Protein AF-Z9JUD3-F1 (afdb_monomer)

Foldseek 3Di:
DFLLPDDLVLVCVQANDVQLVLLVVCLVVVQWAWPDDAGFKTWTFGPDPATWIKIWGQDPPRHIDIAIPDPVCLLVGCGSPNSNRSVNNNVCVVVVVHDYHDDDDDPPDPPVVVVVVVLVPDDPVVVVVVLVVVCVRPLLSVLVVLLVVADDQPDDDPCVSLLVQLLVLLDDPAAAEQVCLVVSLVSNVSSLVSLLSCLVSLNLVSSLVSLLVNLVSLLVRVVRYPCPVCSSVVSLVSSLVSNLSSCVSNLPALLVVLVVLLVSQQPRPVRHCLLVLPSCCVSNPPPSLVSNLVVLVVVLVVLVVDPDDDPSSVVSSVSSNVNSVVVVVVVPDDPDDDDDD

InterPro domains:
  IPR007527 Zinc finger, SWIM-type [PS50966] (52-90)

Sequence (341 aa):
MTWAGITDADLRAVSGDLVLHRGRELAADGAMRVEHLDGCSARAVAAGAGLIEVELEIGEHGMLLGDCTCPPAQDGSFCAHLVATAITCRDRAHRGDLPAARIDGAPPAPDTAQLRRFLRRQDPDWLVDQLLLAGERDPQLRARLQLAAGGRPGCDLDTAPLHAHLQHAFFIADFVPHREAGDHFARIDEALDLVEALIEEGHGDAAARLAREGLRLLEESSAAVEDPDGGTVRTLRRLEDIHLRACRAARPDPRELAATLLDTALRCGLGPFRDAPARYAEVLGAEGLARLDELVRQRLAQLSAQEEGTREERSVLEAFARDLEHGAASDAAPSGPRPPG

Solvent-accessible surface area (backbone atoms only — not comparable to full-atom values): 18870 Å² total; per-residue (Å²): 100,43,46,67,69,68,48,74,66,58,49,31,73,64,35,35,70,71,32,42,52,52,4,50,52,38,36,74,71,58,31,54,47,71,79,43,62,51,54,40,40,36,32,31,35,43,72,62,102,54,90,33,44,36,41,37,36,44,43,83,96,51,42,82,46,70,52,42,73,43,77,69,25,74,78,76,40,53,32,33,66,57,45,13,43,52,52,49,47,21,54,36,40,72,71,63,72,56,55,80,61,81,78,86,71,77,77,70,70,78,54,60,66,59,50,52,57,50,59,73,69,51,56,69,68,60,53,50,52,52,51,52,59,47,21,75,77,32,58,66,56,31,42,52,51,54,58,73,66,51,65,59,79,88,53,89,71,82,52,64,53,53,50,54,46,44,54,56,40,50,58,70,95,74,70,38,54,56,92,48,36,62,60,49,50,51,45,35,50,60,48,47,53,56,44,51,48,31,39,83,67,57,37,7,64,60,21,27,52,51,26,53,49,48,52,55,43,47,55,71,36,49,85,39,44,43,56,92,85,41,54,68,59,51,51,52,53,48,33,54,49,49,25,53,54,10,40,62,69,48,60,60,61,26,54,60,49,28,53,51,50,53,52,49,33,63,70,39,92,82,47,53,64,66,59,36,62,66,78,40,36,82,66,27,37,73,65,7,49,51,45,34,52,51,51,43,53,52,51,54,54,50,42,73,73,40,97,80,55,55,75,65,51,53,53,50,44,54,43,40,53,50,42,47,53,52,51,55,55,60,74,66,56,77,88,68,83,81,79,90,127

Nearest PDB structures (foldseek):
  5j1h-assembly1_A  TM=2.321E-01  e=4.278E+00  Homo sapiens
  2q5d-assembly1_A  TM=3.133E-01  e=7.494E+00  Homo sapiens
  2xwu-assembly1_B  TM=2.267E-01  e=4.697E+00  Homo sapiens
  5j1f-assembly2_B  TM=2.265E-01  e=6.217E+00  Homo sapiens

Structure (mmCIF, N/CA/C/O backbone):
data_AF-Z9JUD3-F1
#
_entry.id   AF-Z9JUD3-F1
#
loop_
_atom_site.group_PDB
_atom_site.id
_atom_site.type_symbol
_atom_site.label_atom_id
_atom_site.label_alt_id
_atom_site.label_comp_id
_atom_site.label_asym_id
_atom_site.label_entity_id
_atom_site.label_seq_id
_atom_site.pdbx_PDB_ins_code
_atom_site.Cartn_x
_atom_site.Cartn_y
_atom_site.Cartn_z
_atom_site.occupancy
_atom_site.B_iso_or_equiv
_atom_site.auth_seq_id
_atom_site.auth_comp_id
_atom_site.auth_asym_id
_atom_site.auth_atom_id
_atom_site.pdbx_PDB_model_num
ATOM 1 N N . MET A 1 1 ? 32.784 10.837 -28.045 1.00 61.28 1 MET A N 1
ATOM 2 C CA . MET A 1 1 ? 33.561 9.581 -27.914 1.00 61.28 1 MET A CA 1
ATOM 3 C C . MET A 1 1 ? 32.737 8.484 -28.594 1.00 61.28 1 MET A C 1
ATOM 5 O O . MET A 1 1 ? 31.528 8.648 -28.637 1.00 61.28 1 MET A O 1
ATOM 9 N N . THR A 1 2 ? 33.331 7.461 -29.213 1.00 77.56 2 THR A N 1
ATOM 10 C CA . THR A 1 2 ? 32.585 6.385 -29.914 1.00 77.56 2 THR A CA 1
ATOM 11 C C . THR A 1 2 ? 32.735 5.061 -29.169 1.00 77.56 2 THR A C 1
ATOM 13 O O . THR A 1 2 ? 33.646 4.928 -28.353 1.00 77.56 2 THR A O 1
ATOM 16 N N . TRP A 1 3 ? 31.904 4.061 -29.475 1.00 80.88 3 TRP A N 1
ATOM 17 C CA . TRP A 1 3 ? 31.975 2.727 -28.853 1.00 80.88 3 TRP A CA 1
ATOM 18 C C . TRP A 1 3 ? 33.373 2.090 -28.883 1.00 80.88 3 TRP A C 1
ATOM 20 O O . TRP A 1 3 ? 33.786 1.463 -27.913 1.00 80.88 3 TRP A O 1
ATOM 30 N N . ALA A 1 4 ? 34.139 2.301 -29.959 1.00 82.69 4 ALA A N 1
ATOM 31 C CA . ALA A 1 4 ? 35.513 1.800 -30.094 1.00 82.69 4 ALA A CA 1
ATOM 32 C C . ALA A 1 4 ? 36.529 2.492 -29.161 1.00 82.69 4 ALA A C 1
ATOM 34 O O . ALA A 1 4 ? 37.650 2.013 -29.010 1.00 82.69 4 ALA A O 1
ATOM 35 N N . GLY A 1 5 ? 36.168 3.639 -28.580 1.00 81.94 5 GLY A N 1
ATOM 36 C CA . GLY A 1 5 ? 37.001 4.403 -27.652 1.00 81.94 5 GLY A CA 1
ATOM 37 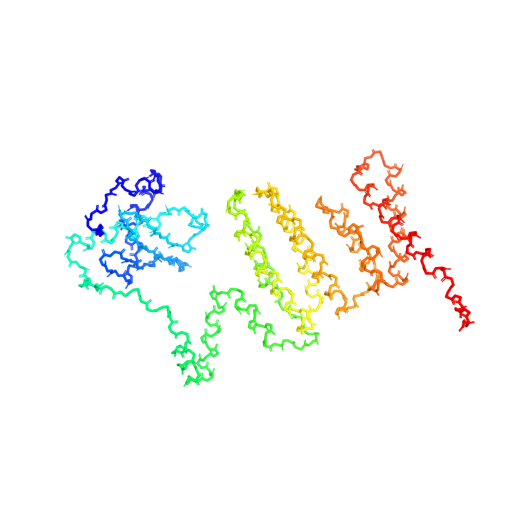C C . GLY A 1 5 ? 36.779 4.064 -26.178 1.00 81.94 5 GLY A C 1
ATOM 38 O O . GLY A 1 5 ? 37.533 4.565 -25.352 1.00 81.94 5 GLY A O 1
ATOM 39 N N . ILE A 1 6 ? 35.780 3.237 -25.844 1.00 87.62 6 ILE A N 1
ATOM 40 C CA . ILE A 1 6 ? 35.483 2.851 -24.458 1.00 87.62 6 ILE A CA 1
ATOM 41 C C . ILE A 1 6 ? 36.548 1.881 -23.948 1.00 87.62 6 ILE A C 1
ATOM 43 O O . ILE A 1 6 ? 36.753 0.796 -24.501 1.00 87.62 6 ILE A O 1
ATOM 47 N N . THR A 1 7 ? 37.190 2.230 -22.841 1.00 88.38 7 THR A N 1
ATOM 48 C CA . THR A 1 7 ? 38.209 1.396 -22.205 1.00 88.38 7 THR A CA 1
ATOM 49 C C . THR A 1 7 ? 37.661 0.657 -20.986 1.00 88.38 7 THR A C 1
ATOM 51 O O . THR A 1 7 ? 36.652 1.021 -20.385 1.00 88.38 7 THR A O 1
ATOM 54 N N . ASP A 1 8 ? 38.372 -0.386 -20.561 1.00 88.50 8 ASP A N 1
ATOM 55 C CA . ASP A 1 8 ? 38.064 -1.072 -19.301 1.00 88.50 8 ASP A CA 1
ATOM 56 C C . ASP A 1 8 ? 38.309 -0.184 -18.070 1.00 88.50 8 ASP A C 1
ATOM 58 O O . ASP A 1 8 ? 37.810 -0.487 -16.987 1.00 88.50 8 ASP A O 1
ATOM 62 N N . ALA A 1 9 ? 39.090 0.893 -18.206 1.00 86.50 9 ALA A N 1
ATOM 63 C CA . ALA A 1 9 ? 39.250 1.883 -17.148 1.00 86.50 9 ALA A CA 1
ATOM 64 C C . ALA A 1 9 ? 37.974 2.724 -16.989 1.00 86.50 9 ALA A C 1
ATOM 66 O O . ALA A 1 9 ? 37.546 2.939 -15.858 1.00 86.50 9 ALA A O 1
ATOM 67 N N . ASP A 1 10 ? 37.328 3.097 -18.097 1.00 85.75 10 ASP A N 1
ATOM 68 C CA . ASP A 1 10 ? 36.068 3.853 -18.088 1.00 85.75 10 ASP A CA 1
ATOM 69 C C . ASP A 1 10 ? 34.940 3.024 -17.465 1.00 85.75 10 ASP A C 1
ATOM 71 O O . ASP A 1 10 ? 34.249 3.483 -16.559 1.00 85.75 10 ASP A O 1
ATOM 75 N N . LEU A 1 11 ? 34.822 1.753 -17.867 1.00 90.31 11 LEU A N 1
ATOM 76 C CA . LEU A 1 11 ? 33.833 0.830 -17.299 1.00 90.31 11 LEU A CA 1
ATOM 77 C C . LEU A 1 11 ? 34.085 0.563 -15.812 1.00 90.31 11 LEU A C 1
ATOM 79 O O . LEU A 1 11 ? 33.143 0.521 -15.023 1.00 90.31 11 LEU A O 1
ATOM 83 N N . ARG A 1 12 ? 35.351 0.424 -15.402 1.00 87.00 12 ARG A N 1
ATOM 84 C CA . ARG A 1 12 ? 35.713 0.282 -13.985 1.00 87.00 12 ARG A CA 1
ATOM 85 C C . ARG A 1 12 ? 35.342 1.525 -13.180 1.00 87.00 12 ARG A C 1
ATOM 87 O O . ARG A 1 12 ? 34.887 1.376 -12.052 1.00 87.00 12 ARG A O 1
ATOM 94 N N . ALA A 1 13 ? 35.536 2.719 -13.735 1.00 82.81 13 ALA A N 1
ATOM 95 C CA . ALA A 1 13 ? 35.252 3.971 -13.042 1.00 82.81 13 ALA A CA 1
ATOM 96 C C . ALA A 1 13 ? 33.759 4.137 -12.717 1.00 82.81 13 ALA A C 1
ATOM 98 O O . ALA A 1 13 ? 33.437 4.659 -11.655 1.00 82.81 13 ALA A O 1
ATOM 99 N N . VAL A 1 14 ? 32.866 3.662 -13.594 1.00 81.31 14 VAL A N 1
ATOM 100 C CA . VAL A 1 14 ? 31.408 3.778 -13.400 1.00 81.31 14 VAL A CA 1
ATOM 101 C C . VAL A 1 14 ? 30.771 2.592 -12.666 1.00 81.31 14 VAL A C 1
ATOM 103 O O . VAL A 1 14 ? 29.719 2.762 -12.062 1.00 81.31 14 VAL A O 1
ATOM 106 N N . SER A 1 15 ? 31.385 1.401 -12.696 1.00 82.56 15 SER A N 1
ATOM 107 C CA . SER A 1 15 ? 30.775 0.165 -12.159 1.00 82.56 15 SER A CA 1
ATOM 108 C C . SER A 1 15 ? 31.539 -0.500 -11.005 1.00 82.56 15 SER A C 1
ATOM 110 O O . SER A 1 15 ? 30.970 -1.289 -10.253 1.00 82.56 15 SER A O 1
ATOM 112 N N . GLY A 1 16 ? 32.829 -0.199 -10.834 1.00 84.44 16 GLY A N 1
ATOM 113 C CA . GLY A 1 16 ? 33.705 -0.894 -9.889 1.00 84.44 16 GLY A CA 1
ATOM 114 C C . GLY A 1 16 ? 34.175 -2.278 -10.367 1.00 84.44 16 GLY A C 1
ATOM 115 O O . GLY A 1 16 ? 33.713 -2.832 -11.365 1.00 84.44 16 GLY A O 1
ATOM 116 N N . ASP A 1 17 ? 35.141 -2.860 -9.649 1.00 86.19 17 ASP A N 1
ATOM 117 C CA . ASP A 1 17 ? 35.855 -4.073 -10.087 1.00 86.19 17 ASP A CA 1
ATOM 118 C C . ASP A 1 17 ? 34.976 -5.328 -10.179 1.00 86.19 17 ASP A C 1
ATOM 120 O O . ASP A 1 17 ? 35.075 -6.093 -11.141 1.00 86.19 17 ASP A O 1
ATOM 124 N N . LEU A 1 18 ? 34.113 -5.549 -9.184 1.00 76.12 18 LEU A N 1
ATOM 125 C CA . LEU A 1 18 ? 33.274 -6.747 -9.111 1.00 76.12 18 LEU A CA 1
ATOM 126 C C . LEU A 1 18 ? 32.218 -6.770 -10.224 1.00 76.12 18 LEU A C 1
ATOM 128 O O . LEU A 1 18 ? 31.960 -7.815 -10.825 1.00 76.12 18 LEU A O 1
ATOM 132 N N . VAL A 1 19 ? 31.619 -5.615 -10.514 1.00 84.44 19 VAL A N 1
ATOM 133 C CA . VAL A 1 19 ? 30.602 -5.479 -11.560 1.00 84.44 19 VAL A CA 1
ATOM 134 C C . VAL A 1 19 ? 31.243 -5.567 -12.941 1.00 84.44 19 VAL A C 1
ATOM 136 O O . VAL A 1 19 ? 30.714 -6.265 -13.806 1.00 84.44 19 VAL A O 1
ATOM 139 N N . LEU A 1 20 ? 32.430 -4.972 -13.122 1.00 90.56 20 LEU A N 1
ATOM 140 C CA . LEU A 1 20 ? 33.212 -5.132 -14.345 1.00 90.56 20 LEU A CA 1
ATOM 141 C C . LEU A 1 20 ? 33.550 -6.604 -14.627 1.00 90.56 20 LEU A C 1
ATOM 143 O O . LEU A 1 20 ? 33.443 -7.051 -15.770 1.00 90.56 20 LEU A O 1
ATOM 147 N N . HIS A 1 21 ? 33.937 -7.370 -13.602 1.00 85.12 21 HIS A N 1
ATOM 148 C CA . HIS A 1 21 ? 34.206 -8.803 -13.747 1.00 85.12 21 HIS A CA 1
ATOM 149 C C . HIS A 1 21 ? 32.974 -9.561 -14.252 1.00 85.12 21 HIS A C 1
ATOM 151 O O . HIS A 1 21 ? 33.049 -10.236 -15.276 1.00 85.12 21 HIS A O 1
ATOM 157 N N . ARG A 1 22 ? 31.825 -9.391 -13.587 1.00 83.44 22 ARG A N 1
ATOM 158 C CA . ARG A 1 22 ? 30.568 -10.047 -13.983 1.00 83.44 22 ARG A CA 1
ATOM 159 C C . ARG A 1 22 ? 30.093 -9.626 -15.373 1.00 83.44 22 ARG A C 1
ATOM 161 O O . ARG A 1 22 ? 29.626 -10.457 -16.143 1.00 83.44 22 ARG A O 1
ATOM 168 N N . GLY A 1 23 ? 30.231 -8.347 -15.721 1.00 89.00 23 GLY A N 1
ATOM 169 C CA . GLY A 1 23 ? 29.869 -7.850 -17.048 1.00 89.00 23 GLY A CA 1
ATOM 170 C C . GLY A 1 23 ? 30.710 -8.470 -18.167 1.00 89.00 23 GLY A C 1
ATOM 171 O O . GLY A 1 23 ? 30.192 -8.743 -19.247 1.00 89.00 23 GLY A O 1
ATOM 172 N N . ARG A 1 24 ? 31.992 -8.761 -17.910 1.00 91.12 24 ARG A N 1
ATOM 173 C CA . ARG A 1 24 ? 32.850 -9.485 -18.864 1.00 91.12 24 ARG A CA 1
ATOM 174 C C . ARG A 1 24 ? 32.410 -10.930 -19.062 1.00 91.12 24 ARG A C 1
ATOM 176 O O . ARG A 1 24 ? 32.425 -11.389 -20.197 1.00 91.12 24 ARG A O 1
ATOM 183 N N . GLU A 1 25 ? 32.026 -11.621 -17.991 1.00 86.56 25 GLU A N 1
ATOM 184 C CA . GLU A 1 25 ? 31.503 -12.992 -18.074 1.00 86.56 25 GLU A CA 1
ATOM 185 C C . GLU A 1 25 ? 30.234 -13.024 -18.938 1.00 86.56 25 GLU A C 1
ATOM 187 O O . GLU A 1 25 ? 30.184 -13.747 -19.928 1.00 86.56 25 GLU A O 1
ATOM 192 N N . LEU A 1 26 ? 29.278 -12.127 -18.672 1.00 83.81 26 LEU A N 1
ATOM 193 C CA . LEU A 1 26 ? 28.052 -11.996 -19.471 1.00 83.81 26 LEU A CA 1
ATOM 194 C C . LEU A 1 26 ? 28.323 -11.666 -20.950 1.00 83.81 26 LEU A C 1
ATOM 196 O O . LEU A 1 26 ? 27.653 -12.198 -21.837 1.00 83.81 26 LEU A O 1
ATOM 200 N N . ALA A 1 27 ? 29.292 -10.792 -21.236 1.00 87.44 27 ALA A N 1
ATOM 201 C CA . ALA A 1 27 ? 29.674 -10.465 -22.609 1.00 87.44 27 ALA A CA 1
ATOM 202 C C . ALA A 1 27 ? 30.334 -11.656 -23.326 1.00 87.44 27 ALA A C 1
ATOM 204 O O . ALA A 1 27 ? 30.021 -11.920 -24.487 1.00 87.44 27 ALA A O 1
ATOM 205 N N . ALA A 1 28 ? 31.216 -12.389 -2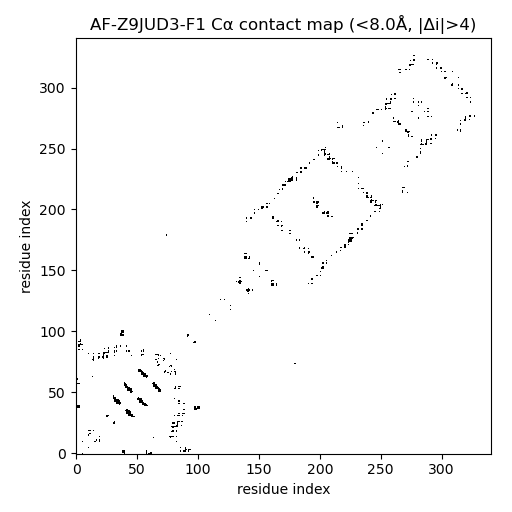2.638 1.00 85.25 28 ALA A N 1
ATOM 206 C CA . ALA A 1 28 ? 31.886 -13.572 -23.176 1.00 85.25 28 ALA A CA 1
ATOM 207 C C . ALA A 1 28 ? 30.899 -14.712 -23.471 1.00 85.25 28 ALA A C 1
ATOM 209 O O . ALA A 1 28 ? 31.022 -15.378 -24.500 1.00 85.25 28 ALA A O 1
ATOM 210 N N . ASP A 1 29 ? 29.884 -14.868 -22.620 1.00 81.94 29 ASP A N 1
ATOM 211 C CA . ASP A 1 29 ? 28.812 -15.853 -22.781 1.00 81.94 29 ASP A CA 1
ATOM 212 C C . ASP A 1 29 ? 27.794 -15.463 -23.868 1.00 81.94 29 ASP A C 1
ATOM 214 O O . ASP A 1 29 ? 26.885 -16.232 -24.186 1.00 81.94 29 ASP A O 1
ATOM 218 N N . GLY A 1 30 ? 27.922 -14.270 -24.462 1.00 81.50 30 GLY A N 1
ATOM 219 C CA . GLY A 1 30 ? 26.983 -13.771 -25.466 1.00 81.50 30 GLY A CA 1
ATOM 220 C C . GLY A 1 30 ? 25.589 -13.509 -24.895 1.00 81.50 30 GLY A C 1
ATOM 221 O O . GLY A 1 30 ? 24.603 -13.558 -25.632 1.00 81.50 30 GLY A O 1
ATOM 222 N N . ALA A 1 31 ? 25.498 -13.228 -23.592 1.00 82.88 31 ALA A N 1
ATOM 223 C CA . ALA A 1 31 ? 24.234 -13.048 -22.893 1.00 82.88 31 ALA A CA 1
ATOM 224 C C . ALA A 1 31 ? 23.477 -11.792 -23.346 1.00 82.88 31 ALA A C 1
ATOM 226 O O . ALA A 1 31 ? 22.278 -11.712 -23.126 1.00 82.88 31 ALA A O 1
ATOM 227 N N . MET A 1 32 ? 24.128 -10.820 -23.996 1.00 84.88 32 MET A N 1
ATOM 228 C CA . MET A 1 32 ? 23.477 -9.593 -24.467 1.00 84.88 32 MET A CA 1
ATOM 229 C C . MET A 1 32 ? 23.202 -9.637 -25.972 1.00 84.88 32 MET A C 1
ATOM 231 O O . MET A 1 32 ? 24.116 -9.615 -26.802 1.00 84.88 32 MET A O 1
ATOM 235 N N . ARG A 1 33 ? 21.922 -9.615 -26.349 1.00 83.38 33 ARG A N 1
ATOM 236 C CA . ARG A 1 33 ? 21.485 -9.445 -27.736 1.00 83.38 33 ARG A CA 1
ATOM 237 C C . ARG A 1 33 ? 21.246 -7.965 -28.016 1.00 83.38 33 ARG A C 1
ATOM 239 O O . ARG A 1 33 ? 20.208 -7.420 -27.664 1.00 83.38 33 ARG A O 1
ATOM 246 N N . VAL A 1 34 ? 22.208 -7.324 -28.676 1.00 82.19 34 VAL A N 1
ATOM 247 C CA . VAL A 1 34 ? 22.092 -5.923 -29.115 1.00 82.19 34 VAL A CA 1
ATOM 248 C C . VAL A 1 34 ? 21.104 -5.826 -30.280 1.00 82.19 34 VAL A C 1
ATOM 250 O O . VAL A 1 34 ? 21.342 -6.410 -31.343 1.00 82.19 34 VAL A O 1
ATOM 253 N N . GLU A 1 35 ? 20.009 -5.101 -30.060 1.00 79.44 35 GLU A N 1
ATOM 254 C CA . GLU A 1 35 ? 18.921 -4.872 -31.020 1.00 79.44 35 GLU A CA 1
ATOM 255 C C . GLU A 1 35 ? 19.096 -3.562 -31.789 1.00 79.44 35 GLU A C 1
ATOM 257 O O . GLU A 1 35 ? 18.749 -3.482 -32.967 1.00 79.44 35 GLU A O 1
ATOM 262 N N . HIS A 1 36 ? 19.669 -2.551 -31.133 1.00 78.12 36 HIS A N 1
ATOM 263 C CA . HIS A 1 36 ? 19.989 -1.263 -31.730 1.00 78.12 36 HIS A CA 1
ATOM 264 C C . HIS A 1 36 ? 21.407 -0.847 -31.355 1.00 78.12 36 HIS A C 1
ATOM 266 O O . HIS A 1 36 ? 21.822 -1.023 -30.213 1.00 78.12 36 HIS A O 1
ATOM 272 N N . LEU A 1 37 ? 22.144 -0.308 -32.319 1.00 80.94 37 LEU A N 1
ATOM 273 C CA . LEU A 1 37 ? 23.486 0.217 -32.120 1.00 80.94 37 LEU A CA 1
ATOM 274 C C . LEU A 1 37 ? 23.741 1.299 -33.165 1.00 80.94 37 LEU A C 1
ATOM 276 O O . LEU A 1 37 ? 23.644 1.026 -34.363 1.00 80.94 37 LEU A O 1
ATOM 280 N N . ASP A 1 38 ? 24.082 2.497 -32.714 1.00 77.88 38 ASP A N 1
ATOM 281 C CA . ASP A 1 38 ? 24.577 3.582 -33.557 1.00 77.88 38 ASP A CA 1
ATOM 282 C C . ASP A 1 38 ? 25.960 4.064 -33.064 1.00 77.88 38 ASP A C 1
ATOM 284 O O . ASP A 1 38 ? 26.675 3.329 -32.385 1.00 77.88 38 ASP A O 1
ATOM 288 N N . GLY A 1 39 ? 26.402 5.265 -33.453 1.00 73.25 39 GLY A N 1
ATOM 289 C CA . GLY A 1 39 ? 27.723 5.789 -33.089 1.00 73.25 39 GLY A CA 1
ATOM 290 C C . GLY A 1 39 ? 27.928 6.082 -31.594 1.00 73.25 39 GLY A C 1
ATOM 291 O O . GLY A 1 39 ? 29.080 6.083 -31.146 1.00 73.25 39 GLY A O 1
ATOM 292 N N . CYS A 1 40 ? 26.851 6.319 -30.840 1.00 78.88 40 CYS A N 1
ATOM 293 C CA . CYS A 1 40 ? 26.888 6.709 -29.428 1.00 78.88 40 CYS A CA 1
ATOM 294 C C . CYS A 1 40 ? 25.748 6.135 -28.573 1.00 78.88 40 CYS A C 1
ATOM 296 O O . CYS A 1 40 ? 25.820 6.277 -27.364 1.00 78.88 40 CYS A O 1
ATOM 298 N N . SER A 1 41 ? 24.746 5.466 -29.141 1.00 82.12 41 SER A N 1
ATOM 299 C CA . SER A 1 41 ? 23.635 4.833 -28.426 1.00 82.12 41 SER A CA 1
ATOM 300 C C . SER A 1 41 ? 23.522 3.337 -28.749 1.00 82.12 41 SER A C 1
ATOM 302 O O . SER A 1 41 ? 23.928 2.875 -29.824 1.00 82.12 41 SER A O 1
ATOM 304 N N . ALA A 1 42 ? 23.015 2.559 -27.794 1.00 84.81 42 ALA A N 1
ATOM 305 C CA . ALA A 1 42 ? 22.787 1.130 -27.934 1.00 84.81 42 ALA A CA 1
ATOM 306 C C . ALA A 1 42 ? 21.575 0.673 -27.112 1.00 84.81 42 ALA A C 1
ATOM 308 O O . ALA A 1 42 ? 21.403 1.088 -25.969 1.00 84.81 42 ALA A O 1
ATOM 309 N N . ARG A 1 43 ? 20.779 -0.246 -27.673 1.00 84.75 43 ARG A N 1
ATOM 310 C CA . ARG A 1 43 ? 19.734 -0.993 -26.959 1.00 84.75 43 ARG A CA 1
ATOM 311 C C . ARG A 1 43 ? 20.012 -2.484 -27.056 1.00 84.75 43 ARG A C 1
ATOM 313 O O . ARG A 1 43 ? 20.254 -3.004 -28.152 1.00 84.75 43 ARG A O 1
ATOM 320 N N . ALA A 1 44 ? 19.952 -3.182 -25.932 1.00 84.06 44 ALA A N 1
ATOM 321 C CA . ALA A 1 44 ? 20.176 -4.617 -25.862 1.00 84.06 44 ALA A CA 1
ATOM 322 C C . ALA A 1 44 ? 19.185 -5.309 -24.928 1.00 84.06 44 ALA A C 1
ATOM 324 O O . ALA A 1 44 ? 18.615 -4.696 -24.033 1.00 84.06 44 ALA A O 1
ATOM 325 N N . VAL A 1 45 ? 19.020 -6.613 -25.133 1.00 79.62 45 VAL A N 1
ATOM 326 C CA . VAL A 1 45 ? 18.200 -7.477 -24.282 1.00 79.62 45 VAL A CA 1
ATOM 327 C C . VAL A 1 45 ? 19.058 -8.631 -23.780 1.00 79.62 45 VAL A C 1
ATOM 329 O O . VAL A 1 45 ? 19.768 -9.255 -24.576 1.00 79.62 45 VAL A O 1
ATOM 332 N N . ALA A 1 46 ? 19.009 -8.927 -22.481 1.00 81.31 46 ALA A N 1
ATOM 333 C CA . ALA A 1 46 ? 19.701 -10.088 -21.930 1.00 81.31 46 ALA A CA 1
ATOM 334 C C . ALA A 1 46 ? 18.958 -11.387 -22.290 1.00 81.31 46 ALA A C 1
ATOM 336 O O . ALA A 1 46 ? 17.732 -11.471 -22.219 1.00 81.31 46 ALA A O 1
ATOM 337 N N . ALA A 1 47 ? 19.695 -12.426 -22.664 1.00 63.72 47 ALA A N 1
ATOM 338 C CA . ALA A 1 47 ? 19.175 -13.759 -22.902 1.00 63.72 47 ALA A CA 1
ATOM 339 C C . ALA A 1 47 ? 18.934 -14.460 -21.554 1.00 63.72 47 ALA A C 1
ATOM 341 O O . ALA A 1 47 ? 19.875 -14.772 -20.830 1.00 63.72 47 ALA A O 1
ATOM 342 N N . GLY A 1 48 ? 17.667 -14.711 -21.211 1.00 55.06 48 GLY A N 1
ATOM 343 C CA . GLY A 1 48 ? 17.282 -15.357 -19.955 1.00 55.06 48 GLY A CA 1
ATOM 344 C C . GLY A 1 48 ? 15.768 -15.359 -19.722 1.00 55.06 48 GLY A C 1
ATOM 345 O O . GLY A 1 48 ? 15.011 -14.804 -20.513 1.00 55.06 48 GLY A O 1
ATOM 346 N N . ALA A 1 49 ? 15.320 -15.994 -18.634 1.00 37.12 49 ALA A N 1
ATOM 347 C CA . ALA A 1 49 ? 13.903 -16.201 -18.293 1.00 37.12 49 ALA A CA 1
ATOM 348 C C . ALA A 1 49 ? 13.129 -14.924 -17.875 1.00 37.12 49 ALA A C 1
ATOM 350 O O . ALA A 1 49 ? 11.985 -15.015 -17.439 1.00 37.12 49 ALA A O 1
ATOM 351 N N . GLY A 1 50 ? 13.731 -13.742 -18.032 1.00 49.25 50 GLY A N 1
ATOM 352 C CA . GLY A 1 50 ? 13.107 -12.433 -17.859 1.00 49.25 50 GLY A CA 1
ATOM 353 C C . GLY A 1 50 ? 13.700 -11.452 -18.870 1.00 49.25 50 GLY A C 1
ATOM 354 O O . GLY A 1 50 ? 14.901 -11.496 -19.137 1.00 49.25 50 GLY A O 1
ATOM 355 N N . LEU A 1 51 ? 12.860 -10.603 -19.465 1.00 64.31 51 LEU A N 1
ATOM 356 C CA . LEU A 1 51 ? 13.282 -9.593 -20.438 1.00 64.31 51 LEU A CA 1
ATOM 357 C C . LEU A 1 51 ? 14.002 -8.458 -19.696 1.00 64.31 51 LEU A C 1
ATOM 359 O O . LEU A 1 51 ? 13.374 -7.502 -19.250 1.00 64.31 51 LEU A O 1
ATOM 363 N N . ILE A 1 52 ? 15.316 -8.594 -19.513 1.00 76.38 52 ILE A N 1
ATOM 364 C CA . ILE A 1 52 ? 16.150 -7.486 -19.041 1.00 76.38 52 ILE A CA 1
ATOM 365 C C . ILE A 1 52 ? 16.497 -6.631 -20.254 1.00 76.38 52 ILE A C 1
ATOM 367 O O . ILE A 1 52 ? 17.243 -7.073 -21.131 1.00 76.38 52 ILE A O 1
ATOM 371 N N . GLU A 1 53 ? 15.942 -5.427 -20.295 1.00 83.69 53 GLU A N 1
ATOM 372 C CA . GLU A 1 53 ? 16.178 -4.427 -21.330 1.00 83.69 53 GLU A CA 1
ATOM 373 C C . GLU A 1 53 ? 17.246 -3.451 -20.848 1.00 83.69 53 GLU A C 1
ATOM 375 O O . GLU A 1 53 ? 17.290 -3.087 -19.670 1.00 83.69 53 GLU A O 1
ATOM 380 N N . VAL A 1 54 ? 18.132 -3.071 -21.762 1.00 85.56 54 VAL A N 1
ATOM 381 C CA . VAL A 1 54 ? 19.280 -2.211 -21.499 1.00 85.56 54 VAL A CA 1
ATOM 382 C C . VAL A 1 54 ? 19.325 -1.121 -22.554 1.00 85.56 54 VAL A C 1
ATOM 384 O O . VAL A 1 54 ? 19.356 -1.428 -23.747 1.00 85.56 54 VAL A O 1
ATOM 387 N N . GLU A 1 55 ? 19.394 0.129 -22.118 1.00 86.31 55 GLU A N 1
ATOM 388 C CA . GLU A 1 55 ? 19.679 1.290 -22.956 1.00 86.31 55 GLU A CA 1
ATOM 389 C C . GLU A 1 55 ? 20.972 1.946 -22.478 1.00 86.31 55 GLU A C 1
ATOM 391 O O . GLU A 1 55 ? 21.198 2.113 -21.284 1.00 86.31 55 GLU A O 1
ATOM 396 N N . LEU A 1 56 ? 21.856 2.278 -23.412 1.00 87.31 56 LEU A N 1
ATOM 397 C CA . LEU A 1 56 ? 23.141 2.904 -23.133 1.00 87.31 56 LEU A CA 1
ATOM 398 C C . LEU A 1 56 ? 23.405 4.029 -24.115 1.00 87.31 56 LEU A C 1
ATOM 400 O O . LEU A 1 56 ? 23.204 3.873 -25.319 1.00 87.31 56 LEU A O 1
ATOM 404 N N . GLU A 1 57 ? 23.959 5.115 -23.602 1.00 86.62 57 GLU A N 1
ATOM 405 C CA . GLU A 1 57 ? 24.374 6.274 -24.367 1.00 86.62 57 GLU A CA 1
ATOM 406 C C . GLU A 1 57 ? 25.759 6.758 -23.919 1.00 86.62 57 GLU A C 1
ATOM 408 O O . GLU A 1 57 ? 26.110 6.775 -22.738 1.00 86.62 57 GLU A O 1
ATOM 413 N N . ILE A 1 58 ? 26.569 7.167 -24.890 1.00 81.00 58 ILE A N 1
ATOM 414 C CA . ILE A 1 58 ? 27.819 7.884 -24.685 1.00 81.00 58 ILE A CA 1
ATOM 415 C C . ILE A 1 58 ? 27.492 9.375 -24.747 1.00 81.00 58 ILE A C 1
ATOM 417 O O . ILE A 1 58 ? 27.414 9.959 -25.830 1.00 81.00 58 ILE A O 1
ATOM 421 N N . GLY A 1 59 ? 27.324 9.982 -23.577 1.00 68.00 59 GLY A N 1
ATOM 422 C CA . GLY A 1 59 ? 27.035 11.401 -23.428 1.00 68.00 59 GLY A CA 1
ATOM 423 C C . GLY A 1 59 ? 28.218 12.310 -23.775 1.00 68.00 59 GLY A C 1
ATOM 424 O O . GLY A 1 59 ? 29.317 11.884 -24.166 1.00 68.00 59 GLY A O 1
ATOM 425 N N . GLU A 1 60 ? 28.003 13.614 -23.598 1.00 61.81 60 GLU A N 1
ATOM 426 C CA . GLU A 1 60 ? 29.043 14.623 -23.797 1.00 61.81 60 GLU A CA 1
ATOM 427 C C . GLU A 1 60 ? 30.280 14.315 -22.936 1.00 61.81 60 GLU A C 1
ATOM 429 O O . GLU A 1 60 ? 30.183 13.855 -21.800 1.00 61.81 60 GLU A O 1
ATOM 434 N N . HIS A 1 61 ? 31.474 14.552 -23.485 1.00 63.56 61 HIS A N 1
ATOM 435 C CA . HIS A 1 61 ? 32.764 14.228 -22.853 1.00 63.56 61 HIS A CA 1
ATOM 436 C C . HIS A 1 61 ? 33.052 12.726 -22.638 1.00 63.56 61 HIS A C 1
ATOM 438 O O . HIS A 1 61 ? 34.081 12.396 -22.055 1.00 63.56 61 HIS A O 1
ATOM 444 N N . GLY A 1 62 ? 32.231 11.814 -23.177 1.00 67.25 62 GLY A N 1
ATOM 445 C CA . GLY A 1 62 ? 32.482 10.368 -23.106 1.00 67.25 62 GLY A CA 1
ATOM 446 C C . GLY A 1 62 ? 31.955 9.691 -21.842 1.00 67.25 62 GLY A C 1
ATOM 447 O O . GLY A 1 62 ? 32.357 8.570 -21.545 1.00 67.25 62 GLY A O 1
ATOM 448 N N . MET A 1 63 ? 31.065 10.361 -21.106 1.00 75.25 63 MET A N 1
ATOM 449 C CA . MET A 1 63 ? 30.368 9.767 -19.968 1.00 75.25 63 MET A CA 1
ATOM 450 C C . MET A 1 63 ? 29.425 8.659 -20.446 1.00 75.25 63 MET A C 1
ATOM 452 O O . MET A 1 63 ? 28.677 8.858 -21.399 1.00 75.25 63 MET A O 1
ATOM 456 N N . LEU A 1 64 ? 29.454 7.504 -19.781 1.00 81.12 64 LEU A N 1
ATOM 457 C CA . LEU A 1 64 ? 28.513 6.421 -20.049 1.00 81.12 64 LEU A CA 1
ATOM 458 C C . LEU A 1 64 ? 27.270 6.621 -19.190 1.00 81.12 64 LEU A C 1
ATOM 460 O O . LEU A 1 64 ? 27.349 6.577 -17.963 1.00 81.12 64 LEU A O 1
ATOM 464 N N . LEU A 1 65 ? 26.145 6.840 -19.853 1.00 80.06 65 LEU A N 1
ATOM 465 C CA . LEU A 1 65 ? 24.818 6.893 -19.261 1.00 80.06 65 LEU A CA 1
ATOM 466 C C . LEU A 1 65 ? 24.086 5.629 -19.685 1.00 80.06 65 LEU A C 1
ATOM 468 O O . LEU A 1 65 ? 24.247 5.174 -20.817 1.00 80.06 65 LEU A O 1
ATOM 472 N N . GLY A 1 66 ? 23.296 5.040 -18.803 1.00 79.88 66 GLY A N 1
ATOM 473 C CA . GLY A 1 66 ? 22.480 3.921 -19.224 1.00 79.88 66 GLY A CA 1
ATOM 474 C C . GLY A 1 66 ? 21.503 3.456 -18.173 1.00 79.88 66 GLY A C 1
ATOM 475 O O . GLY A 1 66 ? 21.775 3.527 -16.977 1.00 79.88 66 GLY A O 1
ATOM 476 N N . ASP A 1 67 ? 20.397 2.941 -18.681 1.00 81.19 67 ASP A N 1
ATOM 477 C CA . ASP A 1 67 ? 19.270 2.430 -17.929 1.00 81.19 67 ASP A CA 1
ATOM 478 C C . ASP A 1 67 ? 19.150 0.932 -18.181 1.00 81.19 67 ASP A C 1
ATOM 480 O O . ASP A 1 67 ? 19.397 0.422 -19.279 1.00 81.19 67 ASP A O 1
ATOM 484 N N . CYS A 1 68 ? 18.792 0.190 -17.143 1.00 85.62 68 CYS A N 1
ATOM 485 C CA . CYS A 1 68 ? 18.611 -1.246 -17.253 1.00 85.62 68 CYS A CA 1
ATOM 486 C C . CYS A 1 68 ? 17.464 -1.693 -16.352 1.00 85.62 68 CYS A C 1
ATOM 488 O O . CYS A 1 68 ? 17.392 -1.304 -15.192 1.00 85.62 68 CYS A O 1
ATOM 490 N N . THR A 1 69 ? 16.591 -2.571 -16.846 1.00 81.38 69 THR A N 1
ATOM 491 C CA . THR A 1 69 ? 15.419 -3.042 -16.081 1.00 81.38 69 THR A CA 1
ATOM 492 C C . THR A 1 69 ? 15.762 -4.085 -15.009 1.00 81.38 69 THR A C 1
ATOM 494 O O . THR A 1 69 ? 14.884 -4.593 -14.312 1.00 81.38 69 THR A O 1
ATOM 497 N N . CYS A 1 70 ? 17.046 -4.430 -14.853 1.00 79.56 70 CYS A N 1
ATOM 498 C CA . CYS A 1 70 ? 17.499 -5.369 -13.830 1.00 79.56 70 CYS A CA 1
ATOM 499 C C . CYS A 1 70 ? 17.472 -4.743 -12.424 1.00 79.56 70 CYS A C 1
ATOM 501 O O . CYS A 1 70 ? 17.810 -3.565 -12.296 1.00 79.56 70 CYS A O 1
ATOM 503 N N . PRO A 1 71 ? 17.219 -5.532 -11.362 1.00 72.94 71 PRO A N 1
ATOM 504 C CA . PRO A 1 71 ? 17.144 -5.008 -9.998 1.00 72.94 71 PRO A CA 1
ATOM 505 C C . PRO A 1 71 ? 18.360 -4.167 -9.566 1.00 72.94 71 PRO A C 1
ATOM 507 O O . PRO A 1 71 ? 18.147 -3.079 -9.054 1.00 72.94 71 PRO A O 1
ATOM 510 N N . PRO A 1 72 ? 19.624 -4.552 -9.859 1.00 71.56 72 PRO A N 1
ATOM 511 C CA . PRO A 1 72 ? 20.778 -3.728 -9.479 1.00 71.56 72 PRO A CA 1
ATOM 512 C C . PRO A 1 72 ? 20.835 -2.329 -10.110 1.00 71.56 72 PRO A C 1
ATOM 514 O O . PRO A 1 72 ? 21.490 -1.447 -9.572 1.00 71.56 72 PRO A O 1
ATOM 517 N N . ALA A 1 73 ? 20.221 -2.122 -11.276 1.00 71.94 73 ALA A N 1
ATOM 518 C CA . ALA A 1 73 ? 20.256 -0.828 -11.959 1.00 71.94 73 ALA A CA 1
ATOM 519 C C . ALA A 1 73 ? 19.193 0.152 -11.434 1.00 71.94 73 ALA A C 1
ATOM 521 O O . ALA A 1 73 ? 19.278 1.340 -11.725 1.00 71.94 73 ALA A O 1
ATOM 522 N N . GLN A 1 74 ? 18.235 -0.328 -10.631 1.00 59.78 74 GLN A N 1
ATOM 523 C CA . GLN A 1 74 ? 17.164 0.491 -10.053 1.00 59.78 74 GLN A CA 1
ATOM 524 C C . GLN A 1 74 ? 17.688 1.495 -9.011 1.00 59.78 74 GLN A C 1
ATOM 526 O O . GLN A 1 74 ? 17.059 2.523 -8.802 1.00 59.78 74 GLN A O 1
ATOM 531 N N . ASP A 1 75 ? 18.886 1.262 -8.463 1.00 53.12 75 ASP A N 1
ATOM 532 C CA . ASP A 1 75 ? 19.561 2.148 -7.496 1.00 53.12 75 ASP A CA 1
ATOM 533 C C . ASP A 1 75 ? 20.444 3.221 -8.190 1.00 53.12 75 ASP A C 1
ATOM 535 O O . ASP A 1 75 ? 21.321 3.852 -7.584 1.00 53.12 75 ASP A O 1
ATOM 539 N N . GLY A 1 76 ? 20.291 3.376 -9.514 1.00 57.91 76 GLY A N 1
ATOM 540 C CA . GLY A 1 76 ? 21.136 4.225 -10.364 1.00 57.91 76 GLY A CA 1
ATOM 541 C C . GLY A 1 76 ? 22.555 3.679 -10.572 1.00 57.91 76 GLY A C 1
ATOM 542 O O . GLY A 1 76 ? 23.452 4.408 -10.999 1.00 57.91 76 GLY A O 1
ATOM 543 N N . SER A 1 77 ? 22.788 2.404 -10.238 1.00 75.38 77 SER A N 1
ATOM 544 C CA . SER A 1 77 ? 24.102 1.772 -10.353 1.00 75.38 77 SER A CA 1
ATOM 545 C C . SER A 1 77 ? 24.372 1.259 -11.772 1.00 75.38 77 SER A C 1
ATOM 547 O O . SER A 1 77 ? 23.505 0.683 -12.437 1.00 75.38 77 SER A O 1
ATOM 549 N N . PHE A 1 78 ? 25.613 1.412 -12.239 1.00 85.25 78 PHE A N 1
ATOM 550 C CA . PHE A 1 78 ? 26.026 0.897 -13.543 1.00 85.25 78 PHE A CA 1
ATOM 551 C C . PHE A 1 78 ? 26.230 -0.625 -13.472 1.00 85.25 78 PHE A C 1
ATOM 553 O O . PHE A 1 78 ? 27.323 -1.119 -13.192 1.00 85.25 78 PHE A O 1
ATOM 560 N N . CYS A 1 79 ? 25.149 -1.375 -13.676 1.00 91.69 79 CYS A N 1
ATOM 561 C CA . CYS A 1 79 ? 25.076 -2.817 -13.460 1.00 91.69 79 CYS A CA 1
ATOM 562 C C . CYS A 1 79 ? 25.907 -3.659 -14.455 1.00 91.69 79 CYS A C 1
ATOM 564 O O . CYS A 1 79 ? 26.387 -3.196 -15.491 1.00 91.69 79 CYS A O 1
ATOM 566 N N . ALA A 1 80 ? 26.015 -4.964 -14.181 1.00 90.62 80 ALA A N 1
ATOM 567 C CA . ALA A 1 80 ? 26.766 -5.891 -15.030 1.00 90.62 80 ALA A CA 1
ATOM 568 C C . ALA A 1 80 ? 26.186 -6.023 -16.454 1.00 90.62 80 ALA A C 1
ATOM 570 O O . ALA A 1 80 ? 26.949 -6.265 -17.386 1.00 9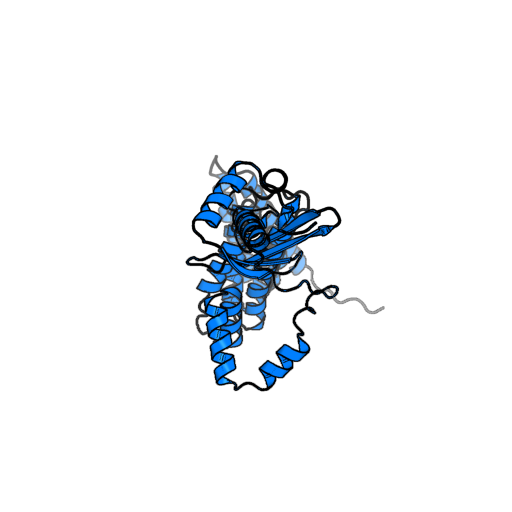0.62 80 ALA A O 1
ATOM 571 N N . HIS A 1 81 ? 24.876 -5.825 -16.651 1.00 91.88 81 HIS A N 1
ATOM 572 C CA . HIS A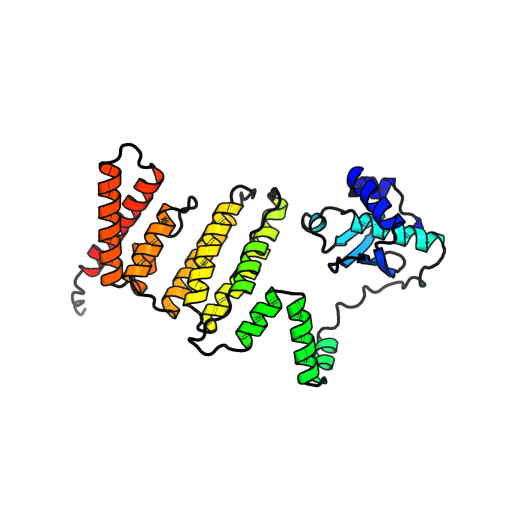 1 81 ? 24.256 -5.838 -17.984 1.00 91.88 81 HIS A CA 1
ATOM 573 C C . HIS A 1 81 ? 24.640 -4.605 -18.812 1.00 91.88 81 HIS A C 1
ATOM 575 O O . HIS A 1 81 ? 24.883 -4.727 -20.015 1.00 91.88 81 HIS A O 1
ATOM 581 N N . LEU A 1 82 ? 24.757 -3.438 -18.168 1.00 92.44 82 LEU A N 1
ATOM 582 C CA . LEU A 1 82 ? 25.254 -2.209 -18.789 1.00 92.44 82 LEU A CA 1
ATOM 583 C C . LEU A 1 82 ? 26.723 -2.381 -19.205 1.00 92.44 82 LEU A C 1
ATOM 585 O O . LEU A 1 82 ? 27.086 -2.133 -20.355 1.00 92.44 82 LEU A O 1
ATOM 589 N N . VAL A 1 83 ? 27.558 -2.931 -18.317 1.00 93.88 83 VAL A N 1
ATOM 590 C CA . VAL A 1 83 ? 28.953 -3.275 -18.646 1.00 93.88 83 VAL A CA 1
ATOM 591 C C . VAL A 1 83 ? 29.026 -4.272 -19.809 1.00 93.88 83 VAL A C 1
ATOM 593 O O . VAL A 1 83 ? 29.764 -4.047 -20.769 1.00 93.88 83 VAL A O 1
ATOM 596 N N . ALA A 1 84 ? 28.259 -5.363 -19.752 1.00 93.50 84 ALA A N 1
ATOM 597 C CA . ALA A 1 84 ? 28.268 -6.403 -20.779 1.00 93.50 84 ALA A CA 1
ATOM 598 C C . ALA A 1 84 ? 27.834 -5.865 -22.149 1.00 93.50 84 ALA A C 1
ATOM 600 O O . ALA A 1 84 ? 28.428 -6.197 -23.180 1.00 93.50 84 ALA A O 1
ATOM 601 N N . THR A 1 85 ? 26.828 -4.989 -22.165 1.00 92.88 85 THR A N 1
ATOM 602 C CA . THR A 1 85 ? 26.341 -4.339 -23.384 1.00 92.88 85 THR A CA 1
ATOM 603 C C . THR A 1 85 ? 27.384 -3.382 -23.950 1.00 92.88 85 THR A C 1
ATOM 605 O O . THR A 1 85 ? 27.661 -3.444 -25.147 1.00 92.88 85 THR A O 1
ATOM 608 N N . ALA A 1 86 ? 28.038 -2.570 -23.113 1.00 92.75 86 ALA A N 1
ATOM 609 C CA . ALA A 1 86 ? 29.105 -1.670 -23.549 1.00 92.75 86 ALA A CA 1
ATOM 610 C C . ALA A 1 86 ? 30.299 -2.431 -24.158 1.00 92.75 86 ALA A C 1
ATOM 612 O O . ALA A 1 86 ? 30.796 -2.045 -25.218 1.00 92.75 86 ALA A O 1
ATOM 613 N N . ILE A 1 87 ? 30.712 -3.553 -23.553 1.00 93.69 87 ILE A N 1
ATOM 614 C CA . ILE A 1 87 ? 31.754 -4.441 -24.102 1.00 93.69 87 ILE A CA 1
ATOM 615 C C . ILE A 1 87 ? 31.312 -5.025 -25.449 1.00 93.69 87 ILE A C 1
ATOM 617 O O . ILE A 1 87 ? 32.063 -4.980 -26.421 1.00 93.69 87 ILE A O 1
ATOM 621 N N . THR A 1 88 ? 30.074 -5.514 -25.537 1.00 91.69 88 THR A N 1
ATOM 622 C CA . THR A 1 88 ? 29.526 -6.092 -26.775 1.00 91.69 88 THR A CA 1
ATOM 623 C C . THR A 1 88 ? 29.481 -5.059 -27.908 1.00 91.69 88 THR A C 1
ATOM 625 O O . THR A 1 88 ? 29.822 -5.368 -29.052 1.00 91.69 88 THR A O 1
ATOM 628 N N . CYS A 1 89 ? 29.097 -3.817 -27.604 1.00 90.38 89 CYS A N 1
ATOM 629 C CA . CYS A 1 89 ? 29.047 -2.720 -28.571 1.00 90.38 89 CYS A CA 1
ATOM 630 C C . CYS A 1 89 ? 30.450 -2.279 -29.010 1.00 90.38 89 CYS A C 1
ATOM 632 O O . CYS A 1 89 ? 30.684 -2.093 -30.205 1.00 90.38 89 CYS A O 1
ATOM 634 N N . ARG A 1 90 ? 31.404 -2.197 -28.074 1.00 91.56 90 ARG A N 1
ATOM 635 C CA . ARG A 1 90 ? 32.826 -1.955 -28.362 1.00 91.56 90 ARG A CA 1
ATOM 636 C C . ARG A 1 90 ? 33.404 -3.011 -29.305 1.00 91.56 90 ARG A C 1
ATOM 638 O O . ARG A 1 90 ? 34.042 -2.668 -30.299 1.00 91.56 90 ARG A O 1
ATOM 645 N N . ASP A 1 91 ? 33.147 -4.288 -29.041 1.00 88.88 91 ASP A N 1
ATOM 646 C CA . ASP A 1 91 ? 33.678 -5.385 -29.851 1.00 88.88 91 ASP A CA 1
ATOM 647 C C . ASP A 1 91 ? 33.081 -5.395 -31.267 1.00 88.88 91 ASP A C 1
ATOM 649 O O . ASP A 1 91 ? 33.804 -5.617 -32.241 1.00 88.88 91 ASP A O 1
ATOM 653 N N . ARG A 1 92 ? 31.782 -5.089 -31.410 1.00 85.81 92 ARG A N 1
ATOM 654 C CA . ARG A 1 92 ? 31.139 -4.884 -32.723 1.00 85.81 92 ARG A CA 1
ATOM 655 C C . ARG A 1 92 ? 31.712 -3.673 -33.462 1.00 85.81 92 ARG A C 1
ATOM 657 O O . ARG A 1 92 ? 31.958 -3.758 -34.664 1.00 85.81 92 ARG A O 1
ATOM 664 N N . ALA A 1 93 ? 31.997 -2.584 -32.749 1.00 82.94 93 ALA A N 1
ATOM 665 C CA . ALA A 1 93 ? 32.633 -1.397 -33.313 1.00 82.94 93 ALA A CA 1
ATOM 666 C C . ALA A 1 93 ? 34.042 -1.681 -33.852 1.00 82.94 93 ALA A C 1
ATOM 668 O O . ALA A 1 93 ? 34.371 -1.248 -34.956 1.00 82.94 93 ALA A O 1
ATOM 669 N N . HIS A 1 94 ? 34.853 -2.467 -33.138 1.00 82.75 94 HIS A N 1
ATOM 670 C CA . HIS A 1 94 ? 36.172 -2.892 -33.623 1.00 82.75 94 HIS A CA 1
ATOM 671 C C . HIS A 1 94 ? 36.109 -3.827 -34.838 1.00 82.75 94 HIS A C 1
ATOM 673 O O . HIS A 1 94 ? 37.038 -3.840 -35.643 1.00 82.75 94 HIS A O 1
ATOM 679 N N . ARG A 1 95 ? 35.019 -4.588 -34.991 1.00 81.56 95 ARG A N 1
ATOM 680 C CA . ARG A 1 95 ? 34.776 -5.453 -36.159 1.00 81.56 95 ARG A CA 1
ATOM 681 C C . ARG A 1 95 ? 34.229 -4.696 -37.372 1.00 81.56 95 ARG A C 1
ATOM 683 O O . ARG A 1 95 ? 34.195 -5.262 -38.458 1.00 81.56 95 ARG A O 1
ATOM 690 N N . GLY A 1 96 ? 33.851 -3.426 -37.208 1.00 68.06 96 GLY A N 1
ATOM 691 C CA . GLY A 1 96 ? 33.253 -2.619 -38.272 1.00 68.06 96 GLY A CA 1
ATOM 692 C C . GLY A 1 96 ? 31.769 -2.912 -38.521 1.00 68.06 96 GLY A C 1
ATOM 693 O O . GLY A 1 96 ? 31.233 -2.449 -39.522 1.00 68.06 96 GLY A O 1
ATOM 694 N N . ASP A 1 97 ? 31.095 -3.616 -37.606 1.00 66.62 97 ASP A N 1
ATOM 695 C CA . ASP A 1 97 ? 29.669 -3.980 -37.690 1.00 66.62 97 ASP A CA 1
ATOM 696 C C . ASP A 1 97 ? 28.745 -2.866 -37.147 1.00 66.62 97 ASP A C 1
ATOM 698 O O . ASP A 1 97 ? 27.711 -3.132 -36.529 1.00 66.62 97 ASP A O 1
ATOM 702 N N . LEU A 1 98 ? 29.120 -1.596 -37.339 1.00 58.84 98 LEU A N 1
ATOM 703 C CA . LEU A 1 98 ? 28.288 -0.449 -36.972 1.00 58.84 98 LEU A CA 1
ATOM 704 C C . LEU A 1 98 ? 27.441 -0.017 -38.177 1.00 58.84 98 LEU A C 1
ATOM 706 O O . LEU A 1 98 ? 28.004 0.278 -39.236 1.00 58.84 98 LEU A O 1
ATOM 710 N N . PRO A 1 99 ? 26.107 0.092 -38.047 1.00 51.50 99 PRO A N 1
ATOM 711 C CA . PRO A 1 99 ? 25.307 0.818 -39.024 1.00 51.50 99 PRO A CA 1
ATOM 712 C C . PRO A 1 99 ? 25.819 2.262 -39.103 1.00 51.50 99 PRO A C 1
ATOM 714 O O . PRO A 1 99 ? 26.171 2.855 -38.083 1.00 51.50 99 PRO A O 1
ATOM 717 N N . ALA A 1 100 ? 25.890 2.829 -40.311 1.00 44.94 100 ALA A N 1
ATOM 718 C CA . ALA A 1 100 ? 26.386 4.189 -40.514 1.00 44.94 100 ALA A CA 1
ATOM 719 C C . ALA A 1 100 ? 25.686 5.177 -39.563 1.00 44.94 100 ALA A C 1
ATOM 721 O O . ALA A 1 100 ? 24.456 5.240 -39.530 1.00 44.94 100 ALA A O 1
ATOM 722 N N . ALA A 1 101 ? 26.485 5.924 -38.796 1.00 41.38 101 ALA A N 1
ATOM 723 C CA . ALA A 1 101 ? 26.012 6.885 -37.809 1.00 41.38 101 ALA A CA 1
ATOM 724 C C . ALA A 1 101 ? 24.999 7.851 -38.442 1.00 41.38 101 ALA A C 1
ATOM 726 O O . ALA A 1 101 ? 25.333 8.608 -39.357 1.00 41.38 101 ALA A O 1
ATOM 727 N N . ARG A 1 102 ? 23.757 7.832 -37.952 1.00 37.41 102 ARG A N 1
ATOM 728 C CA . ARG A 1 102 ? 22.828 8.935 -38.186 1.00 37.41 102 ARG A CA 1
ATOM 729 C C . ARG A 1 102 ? 23.295 10.102 -37.324 1.00 37.41 102 ARG A C 1
ATOM 731 O O . ARG A 1 102 ? 23.243 10.031 -36.104 1.00 37.41 102 ARG A O 1
ATOM 738 N N . ILE A 1 103 ? 23.791 11.141 -37.984 1.00 39.31 103 ILE A N 1
ATOM 739 C CA . ILE A 1 103 ? 23.980 12.461 -37.387 1.00 39.31 103 ILE A CA 1
ATOM 740 C C . ILE A 1 103 ? 22.588 13.088 -37.242 1.00 39.31 103 ILE A C 1
ATOM 742 O O . ILE A 1 103 ? 21.825 13.109 -38.209 1.00 39.31 103 ILE A O 1
ATOM 746 N N . ASP A 1 104 ? 22.314 13.567 -36.032 1.00 34.00 104 ASP A N 1
ATOM 747 C CA . ASP A 1 104 ? 21.166 14.349 -35.568 1.00 34.00 104 ASP A CA 1
ATOM 748 C C . ASP A 1 104 ? 19.772 13.708 -35.658 1.00 34.00 104 ASP A C 1
ATOM 750 O O . ASP A 1 104 ? 19.183 13.495 -36.719 1.00 34.00 104 ASP A O 1
ATOM 754 N N . GLY A 1 105 ? 19.208 13.498 -34.467 1.00 37.78 105 GLY A N 1
ATOM 755 C CA . GLY A 1 105 ? 17.825 13.117 -34.237 1.00 37.78 105 GLY A CA 1
ATOM 756 C C . GLY A 1 105 ? 17.753 11.926 -33.302 1.00 37.78 105 GLY A C 1
ATOM 757 O O . GLY A 1 105 ? 17.742 10.788 -33.771 1.00 37.78 105 GLY A O 1
ATOM 758 N N . ALA A 1 106 ? 17.645 12.193 -31.996 1.00 41.00 106 ALA A N 1
ATOM 759 C CA . ALA A 1 106 ? 17.033 11.241 -31.077 1.00 41.00 106 ALA A CA 1
ATOM 760 C C . ALA A 1 106 ? 15.810 10.627 -31.785 1.00 41.00 106 ALA A C 1
ATOM 762 O O . ALA A 1 106 ? 15.051 11.390 -32.407 1.00 41.00 106 ALA A O 1
ATOM 763 N N . PRO A 1 107 ? 15.625 9.290 -31.784 1.00 44.12 107 PRO A N 1
ATOM 764 C CA . PRO A 1 107 ? 14.408 8.713 -32.330 1.00 44.12 107 PRO A CA 1
ATOM 765 C C . PRO A 1 107 ? 13.244 9.483 -31.703 1.00 44.12 107 PRO A C 1
ATOM 767 O O . PRO A 1 107 ? 13.250 9.671 -30.482 1.00 44.12 107 PRO A O 1
ATOM 770 N N . PRO A 1 108 ? 12.311 10.030 -32.508 1.00 46.03 108 PRO A N 1
ATOM 771 C CA . PRO A 1 108 ? 11.197 10.763 -31.940 1.00 46.03 108 PRO A CA 1
ATOM 772 C C . PRO A 1 108 ? 10.578 9.856 -30.886 1.00 46.03 108 PRO A C 1
ATOM 774 O O . PRO A 1 108 ? 10.379 8.666 -31.163 1.00 46.03 108 PRO A O 1
ATOM 777 N N . ALA A 1 109 ? 10.343 10.409 -29.689 1.00 46.31 109 ALA A N 1
ATOM 778 C CA . ALA A 1 109 ? 9.589 9.731 -28.643 1.00 46.31 109 ALA A CA 1
ATOM 779 C C . ALA A 1 109 ? 8.446 8.972 -29.326 1.00 46.31 109 ALA A C 1
ATOM 781 O O . ALA A 1 109 ? 7.819 9.577 -30.209 1.00 46.31 109 ALA A O 1
ATOM 782 N N . PRO A 1 110 ? 8.258 7.668 -29.035 1.00 54.12 110 PRO A N 1
ATOM 783 C CA . PRO A 1 110 ? 7.380 6.804 -29.814 1.00 54.12 110 PRO A CA 1
ATOM 784 C C . PRO A 1 110 ? 6.096 7.568 -30.086 1.00 54.12 110 PRO A C 1
ATOM 786 O O . PRO A 1 110 ? 5.448 8.002 -29.139 1.00 54.12 110 PRO A O 1
ATOM 789 N N . ASP A 1 111 ? 5.812 7.851 -31.364 1.00 66.69 111 ASP A N 1
ATOM 790 C CA . ASP A 1 111 ? 4.733 8.765 -31.727 1.00 66.69 111 ASP A CA 1
ATOM 791 C C . ASP A 1 111 ? 3.418 8.154 -31.236 1.00 66.69 111 ASP A C 1
ATOM 793 O O . ASP A 1 111 ? 2.797 7.311 -31.894 1.00 66.69 111 ASP A O 1
ATOM 797 N N . THR A 1 112 ? 3.004 8.577 -30.042 1.00 63.22 112 THR A N 1
ATOM 798 C CA . THR A 1 112 ? 1.823 8.077 -29.350 1.00 63.22 112 THR A CA 1
ATOM 799 C C . THR A 1 112 ? 0.582 8.323 -30.199 1.00 63.22 112 THR A C 1
ATOM 801 O O . THR A 1 112 ? -0.369 7.544 -30.139 1.00 63.22 112 THR A O 1
ATOM 804 N N . ALA A 1 113 ? 0.582 9.352 -31.057 1.00 69.44 113 ALA A N 1
ATOM 805 C CA . ALA A 1 113 ? -0.506 9.608 -31.989 1.00 69.44 113 ALA A CA 1
ATOM 806 C C . ALA A 1 113 ? -0.510 8.602 -33.153 1.00 69.44 113 ALA A C 1
ATOM 808 O O . ALA A 1 113 ? -1.576 8.086 -33.510 1.00 69.44 113 ALA A O 1
ATOM 809 N N . GLN A 1 114 ? 0.652 8.258 -33.717 1.00 71.44 114 GLN A N 1
ATOM 810 C CA . GLN A 1 114 ? 0.768 7.192 -34.718 1.00 71.44 114 GLN A CA 1
ATOM 811 C C . GLN A 1 114 ? 0.394 5.825 -34.141 1.00 71.44 114 GLN A C 1
ATOM 813 O O . GLN A 1 114 ? -0.396 5.118 -34.776 1.00 71.44 114 GLN A O 1
ATOM 818 N N . LEU A 1 115 ? 0.893 5.474 -32.953 1.00 75.00 115 LEU A N 1
ATOM 819 C CA . LEU A 1 115 ? 0.562 4.221 -32.272 1.00 75.00 115 LEU A CA 1
ATOM 820 C C . LEU A 1 115 ? -0.938 4.149 -31.971 1.00 75.00 115 LEU A C 1
ATOM 822 O O . LEU A 1 115 ? -1.602 3.190 -32.359 1.00 75.00 115 LEU A O 1
ATOM 826 N N . ARG A 1 116 ? -1.526 5.209 -31.403 1.00 67.38 116 ARG A N 1
ATOM 827 C CA . ARG A 1 116 ? -2.973 5.286 -31.145 1.00 67.38 116 ARG A CA 1
ATOM 828 C C . ARG A 1 116 ? -3.796 5.148 -32.428 1.00 67.38 116 ARG A C 1
ATOM 830 O O . ARG A 1 116 ? -4.831 4.486 -32.421 1.00 67.38 116 ARG A O 1
ATOM 837 N N . ARG A 1 117 ? -3.352 5.739 -33.543 1.00 87.62 117 ARG A N 1
ATOM 838 C CA . ARG A 1 117 ? -4.006 5.607 -34.859 1.00 87.62 117 ARG A CA 1
ATOM 839 C C . ARG A 1 117 ? -3.847 4.207 -35.459 1.00 87.62 117 ARG A C 1
ATOM 841 O O . ARG A 1 117 ? -4.721 3.771 -36.205 1.00 87.62 117 ARG A O 1
ATOM 848 N N . PHE A 1 118 ? -2.737 3.522 -35.202 1.00 84.94 118 PHE A N 1
ATOM 849 C CA . PHE A 1 118 ? -2.550 2.124 -35.587 1.00 84.94 118 PHE A CA 1
ATOM 850 C C . PHE A 1 118 ? -3.483 1.213 -34.784 1.00 84.94 118 PHE A C 1
ATOM 852 O O . PHE A 1 118 ? -4.276 0.504 -35.400 1.00 84.94 118 PHE A O 1
ATOM 859 N N . LEU A 1 119 ? -3.464 1.317 -33.450 1.00 89.31 119 LEU A N 1
ATOM 860 C CA . LEU A 1 119 ? -4.291 0.517 -32.541 1.00 89.31 119 LEU A CA 1
ATOM 861 C C . LEU A 1 119 ? -5.785 0.689 -32.839 1.00 89.31 119 LEU A C 1
ATOM 863 O O . LEU A 1 119 ? -6.500 -0.293 -32.956 1.00 89.31 119 LEU A O 1
ATOM 867 N N . ARG A 1 120 ? -6.250 1.919 -33.098 1.00 86.38 120 ARG A N 1
ATOM 868 C CA . ARG A 1 120 ? -7.651 2.188 -33.490 1.00 86.38 120 ARG A CA 1
ATOM 869 C C . ARG A 1 120 ? -8.098 1.531 -34.798 1.00 86.38 120 ARG A C 1
ATOM 871 O O . ARG A 1 120 ? -9.294 1.498 -35.060 1.00 86.38 120 ARG A O 1
ATOM 878 N N . ARG A 1 121 ? -7.161 1.107 -35.649 1.00 92.19 121 ARG A N 1
ATOM 879 C CA . ARG A 1 121 ? -7.442 0.430 -36.923 1.00 92.19 121 ARG A CA 1
ATOM 880 C C . ARG A 1 121 ? -7.317 -1.089 -36.824 1.00 92.19 121 ARG A C 1
ATOM 882 O O . ARG A 1 121 ? -7.591 -1.752 -37.818 1.00 92.19 121 ARG A O 1
ATOM 889 N N . GLN A 1 122 ? -6.865 -1.611 -35.685 1.00 94.81 122 GLN A N 1
ATOM 890 C CA . GLN A 1 122 ? -6.751 -3.047 -35.483 1.00 94.81 122 GLN A CA 1
ATOM 891 C C . GLN A 1 122 ? -8.099 -3.656 -35.130 1.00 94.81 122 GLN A C 1
ATOM 893 O O . GLN A 1 122 ? -9.031 -2.970 -34.707 1.00 94.81 122 GLN A O 1
ATOM 898 N N . ASP A 1 123 ? -8.164 -4.963 -35.328 1.00 90.75 123 ASP A N 1
ATOM 899 C CA . ASP A 1 123 ? -9.293 -5.772 -34.922 1.00 90.75 123 ASP A CA 1
ATOM 900 C C . ASP A 1 123 ? -9.415 -5.809 -33.380 1.00 90.75 123 ASP A C 1
ATOM 902 O O . ASP A 1 123 ? -8.386 -5.882 -32.694 1.00 90.75 123 ASP A O 1
ATOM 906 N N . PRO A 1 124 ? -10.636 -5.728 -32.813 1.00 92.94 124 PRO A N 1
ATOM 907 C CA . PRO A 1 124 ? -10.839 -5.807 -31.371 1.00 92.94 124 PRO A CA 1
ATOM 908 C C . PRO A 1 124 ? -10.293 -7.087 -30.734 1.00 92.94 124 PRO A C 1
ATOM 910 O O . PRO A 1 124 ? -9.708 -6.992 -29.658 1.00 92.94 124 PRO A O 1
ATOM 913 N N . ASP A 1 125 ? -10.417 -8.246 -31.386 1.00 90.31 125 ASP A N 1
ATOM 914 C CA . ASP A 1 125 ? -9.933 -9.517 -30.837 1.00 90.31 125 ASP A CA 1
ATOM 915 C C . ASP A 1 125 ? -8.402 -9.519 -30.791 1.00 90.31 125 ASP A C 1
ATOM 917 O O . ASP A 1 125 ? -7.803 -9.877 -29.778 1.00 90.31 125 ASP A O 1
ATOM 921 N N . TRP A 1 126 ? -7.752 -8.981 -31.830 1.00 92.88 126 TRP A N 1
ATOM 922 C CA . TRP A 1 126 ? -6.299 -8.797 -31.818 1.00 92.88 126 TRP A CA 1
ATOM 923 C C . TRP A 1 126 ? -5.841 -7.880 -30.674 1.00 92.88 126 TRP A C 1
ATOM 925 O O . TRP A 1 126 ? -4.849 -8.170 -30.006 1.00 92.88 126 TRP A O 1
ATOM 935 N N . LEU A 1 127 ? -6.553 -6.774 -30.424 1.00 93.75 127 LEU A N 1
ATOM 936 C CA . LEU A 1 127 ? -6.237 -5.871 -29.310 1.00 93.75 127 LEU A CA 1
ATOM 937 C C . LEU A 1 127 ? -6.418 -6.554 -27.951 1.00 93.75 127 LEU A C 1
ATOM 939 O O . LEU A 1 127 ? -5.595 -6.340 -27.061 1.00 93.75 127 LEU A O 1
ATOM 943 N N . VAL A 1 128 ? -7.463 -7.371 -27.793 1.00 88.62 128 VAL A N 1
ATOM 944 C CA . VAL A 1 128 ? -7.690 -8.171 -26.582 1.00 88.62 128 VAL A CA 1
ATOM 945 C C . VAL A 1 128 ? -6.526 -9.132 -26.359 1.00 88.62 128 VAL A C 1
ATOM 947 O O . VAL A 1 128 ? -5.953 -9.129 -25.271 1.00 88.62 128 VAL A O 1
ATOM 950 N N . ASP A 1 129 ? -6.105 -9.868 -27.387 1.00 86.19 129 ASP A N 1
ATOM 951 C CA . ASP A 1 129 ? -4.973 -10.795 -27.294 1.00 86.19 129 ASP A CA 1
ATOM 952 C C . ASP A 1 129 ? -3.675 -10.077 -26.905 1.00 86.19 129 ASP A C 1
ATOM 954 O O . ASP A 1 129 ? -2.923 -10.561 -26.058 1.00 86.19 129 ASP A O 1
ATOM 958 N N . GLN A 1 130 ? -3.412 -8.895 -27.476 1.00 90.12 130 GLN A N 1
ATOM 959 C CA . GLN A 1 130 ? -2.234 -8.106 -27.106 1.00 90.12 130 GLN A CA 1
ATOM 960 C C . GLN A 1 130 ? -2.292 -7.605 -25.659 1.00 90.12 130 GLN A C 1
ATOM 962 O O . GLN A 1 130 ? -1.268 -7.607 -24.978 1.00 90.12 130 GLN A O 1
ATOM 967 N N . LEU A 1 131 ? -3.462 -7.188 -25.170 1.00 86.56 131 LEU A N 1
ATOM 968 C CA . LEU A 1 131 ? -3.635 -6.741 -23.785 1.00 86.56 131 LEU A CA 1
ATOM 969 C C . LEU A 1 131 ? -3.501 -7.896 -22.789 1.00 86.56 131 LEU A C 1
ATOM 971 O O . LEU A 1 131 ? -2.887 -7.720 -21.739 1.00 86.56 131 LEU A O 1
ATOM 975 N N . LEU A 1 132 ? -4.022 -9.077 -23.126 1.00 81.25 132 LEU A N 1
ATOM 976 C CA . LEU A 1 132 ? -3.842 -10.287 -22.325 1.00 81.25 132 LEU A CA 1
ATOM 977 C C . LEU A 1 132 ? -2.364 -10.682 -22.261 1.00 81.25 132 LEU A C 1
ATOM 979 O O . LEU A 1 132 ? -1.834 -10.869 -21.169 1.00 81.25 132 LEU A O 1
ATOM 983 N N . LEU A 1 133 ? -1.681 -10.706 -23.407 1.00 79.81 133 LEU A N 1
ATOM 984 C CA . LEU A 1 133 ? -0.252 -11.005 -23.496 1.00 79.81 133 LEU A CA 1
ATOM 985 C C . LEU A 1 133 ? 0.613 -9.976 -22.744 1.00 79.81 133 LEU A C 1
ATOM 987 O O . LEU A 1 133 ? 1.634 -10.326 -22.151 1.00 79.81 133 LEU A O 1
ATOM 991 N N . ALA A 1 134 ? 0.235 -8.698 -22.776 1.00 74.31 134 ALA A N 1
ATOM 992 C CA . ALA A 1 134 ? 0.907 -7.662 -22.001 1.00 74.31 134 ALA A CA 1
ATOM 993 C C . ALA A 1 134 ? 0.662 -7.855 -20.495 1.00 74.31 134 ALA A C 1
ATOM 995 O O . ALA A 1 134 ? 1.605 -7.788 -19.713 1.00 74.31 134 ALA A O 1
ATOM 996 N N . GLY A 1 135 ? -0.567 -8.191 -20.091 1.00 71.38 135 GLY A N 1
ATOM 997 C CA . GLY A 1 135 ? -0.899 -8.521 -18.704 1.00 71.38 135 GLY A CA 1
ATOM 998 C C . GLY A 1 135 ? -0.199 -9.781 -18.177 1.00 71.38 135 GLY A C 1
ATOM 999 O O . GLY A 1 135 ? 0.034 -9.896 -16.981 1.00 71.38 135 GLY A O 1
ATOM 1000 N N . GLU A 1 136 ? 0.188 -10.732 -19.027 1.00 67.00 136 GLU A N 1
ATOM 1001 C CA . GLU A 1 136 ? 1.031 -11.859 -18.590 1.00 67.00 136 GLU A CA 1
ATOM 1002 C C . GLU A 1 136 ? 2.423 -11.410 -18.125 1.00 67.00 136 GLU A C 1
ATOM 1004 O O . GLU A 1 136 ? 3.024 -12.055 -17.268 1.00 67.00 136 GLU A O 1
ATOM 1009 N N . ARG A 1 137 ? 2.938 -10.311 -18.688 1.00 58.59 137 ARG A N 1
ATOM 1010 C CA . ARG A 1 137 ? 4.266 -9.759 -18.374 1.00 58.59 137 ARG A CA 1
ATOM 1011 C C . ARG A 1 137 ? 4.225 -8.659 -17.320 1.00 58.59 137 ARG A C 1
ATOM 1013 O O . ARG A 1 137 ? 5.226 -8.440 -16.647 1.00 58.59 137 ARG A O 1
ATOM 1020 N N . ASP A 1 138 ? 3.088 -7.987 -17.192 1.00 57.72 138 ASP A N 1
ATOM 1021 C CA . ASP A 1 138 ? 2.873 -6.867 -16.286 1.00 57.72 138 ASP A CA 1
ATOM 1022 C C . ASP A 1 138 ? 1.682 -7.160 -15.345 1.00 57.72 138 ASP A C 1
ATOM 1024 O O . ASP A 1 138 ? 0.515 -7.006 -15.736 1.00 57.72 138 ASP A O 1
ATOM 1028 N N . PRO A 1 139 ? 1.957 -7.558 -14.085 1.00 54.44 139 PRO A N 1
ATOM 1029 C CA . PRO A 1 139 ? 0.926 -7.801 -13.078 1.00 54.44 139 PRO A CA 1
ATOM 1030 C C . PRO A 1 139 ? 0.038 -6.583 -12.780 1.00 54.44 139 PRO A C 1
ATOM 1032 O O . PRO A 1 139 ? -1.132 -6.758 -12.438 1.00 54.44 139 PRO A O 1
ATOM 1035 N N . GLN A 1 140 ? 0.553 -5.358 -12.931 1.00 51.81 140 GLN A N 1
ATOM 1036 C CA . GLN A 1 140 ? -0.208 -4.124 -12.720 1.00 51.81 140 GLN A CA 1
ATOM 1037 C C . GLN A 1 140 ? -1.208 -3.906 -13.854 1.00 51.81 140 GLN A C 1
ATOM 1039 O O . GLN A 1 140 ? -2.383 -3.621 -13.603 1.00 51.81 140 GLN A O 1
ATOM 1044 N N . LEU A 1 141 ? -0.789 -4.106 -15.104 1.00 66.38 141 LEU A N 1
ATOM 1045 C CA . LEU A 1 141 ? -1.705 -4.093 -16.242 1.00 66.38 141 LEU A CA 1
ATOM 1046 C C . LEU A 1 141 ? -2.747 -5.212 -16.129 1.00 66.38 141 LEU A C 1
ATOM 1048 O O . LEU A 1 141 ? -3.932 -4.967 -16.357 1.00 66.38 141 LEU A O 1
ATOM 1052 N N . ARG A 1 142 ? -2.338 -6.423 -15.729 1.00 67.81 142 ARG A N 1
ATOM 1053 C CA . ARG A 1 142 ? -3.246 -7.560 -15.505 1.00 67.81 142 ARG A CA 1
ATOM 1054 C C . ARG A 1 142 ? -4.337 -7.224 -14.500 1.00 67.81 142 ARG A C 1
ATOM 1056 O O . ARG A 1 142 ? -5.512 -7.408 -14.816 1.00 67.81 142 ARG A O 1
ATOM 1063 N N . ALA A 1 143 ? -3.939 -6.708 -13.338 1.00 58.16 143 ALA A N 1
ATOM 1064 C CA . ALA A 1 143 ? -4.838 -6.265 -12.286 1.00 58.16 143 ALA A CA 1
ATOM 1065 C C . ALA A 1 143 ? -5.834 -5.236 -12.834 1.00 58.16 143 ALA A C 1
ATOM 1067 O O . ALA A 1 143 ? -7.038 -5.462 -12.785 1.00 58.16 143 ALA A O 1
ATOM 1068 N N . ARG A 1 144 ? -5.345 -4.166 -13.472 1.00 63.59 144 ARG A N 1
ATOM 1069 C CA . ARG A 1 144 ? -6.190 -3.113 -14.067 1.00 63.59 144 ARG A CA 1
ATOM 1070 C C . ARG A 1 144 ? -7.170 -3.633 -15.116 1.00 63.59 144 ARG A C 1
ATOM 1072 O O . ARG A 1 144 ? -8.293 -3.149 -15.187 1.00 63.59 144 ARG A O 1
ATOM 1079 N N . LEU A 1 145 ? -6.762 -4.590 -15.947 1.00 73.12 145 LEU A N 1
ATOM 1080 C CA . LEU A 1 145 ? -7.639 -5.186 -16.956 1.00 73.12 145 LEU A CA 1
ATOM 1081 C C . LEU A 1 145 ? -8.712 -6.077 -16.321 1.00 73.12 145 LEU A C 1
ATOM 1083 O O . LEU A 1 145 ? -9.850 -6.055 -16.777 1.00 73.12 145 LEU A O 1
ATOM 1087 N N . GLN A 1 146 ? -8.377 -6.841 -15.276 1.00 68.50 146 GLN A N 1
ATOM 1088 C CA . GLN A 1 146 ? -9.344 -7.659 -14.528 1.00 68.50 146 GLN A CA 1
ATOM 1089 C C . GLN A 1 146 ? -10.385 -6.793 -13.814 1.00 68.50 146 GLN A C 1
ATOM 1091 O O . GLN A 1 146 ? -11.572 -7.108 -13.842 1.00 68.50 146 GLN A O 1
ATOM 1096 N N . LEU A 1 147 ? -9.925 -5.689 -13.235 1.00 56.62 147 LEU A N 1
ATOM 1097 C CA . LEU A 1 147 ? -10.734 -4.633 -12.645 1.00 56.62 147 LEU A CA 1
ATOM 1098 C C . LEU A 1 147 ? -11.686 -3.991 -13.657 1.00 56.62 147 LEU A C 1
ATOM 1100 O O . LEU A 1 147 ? -12.907 -4.077 -13.517 1.00 56.62 147 LEU A O 1
ATOM 1104 N N . ALA A 1 148 ? -11.145 -3.483 -14.765 1.00 64.00 148 ALA A N 1
ATOM 1105 C CA . ALA A 1 148 ? -11.934 -2.882 -15.837 1.00 64.00 148 ALA A CA 1
ATOM 1106 C C . ALA A 1 148 ? -12.903 -3.868 -16.515 1.00 64.00 148 ALA A C 1
ATOM 1108 O O . ALA A 1 148 ? -13.947 -3.455 -17.022 1.00 64.00 148 ALA A O 1
ATOM 1109 N N . ALA A 1 149 ? -12.579 -5.166 -16.536 1.00 67.25 149 ALA A N 1
ATOM 1110 C CA . ALA A 1 149 ? -13.462 -6.211 -17.052 1.00 67.25 149 ALA A CA 1
ATOM 1111 C C . ALA A 1 149 ? -14.715 -6.415 -16.184 1.00 67.25 149 ALA A C 1
ATOM 1113 O O . ALA A 1 149 ? -15.656 -7.063 -16.642 1.00 67.25 149 ALA A O 1
ATOM 1114 N N . GLY A 1 150 ? -14.750 -5.836 -14.978 1.00 52.41 150 GLY A N 1
ATOM 1115 C CA . GLY A 1 150 ? -15.937 -5.760 -14.147 1.00 52.41 150 GLY A CA 1
ATOM 1116 C C . GLY A 1 150 ? -16.414 -7.138 -13.715 1.00 52.41 150 GLY A C 1
ATOM 1117 O O . GLY A 1 150 ? -17.361 -7.699 -14.274 1.00 52.41 150 GLY A O 1
ATOM 1118 N N . GLY A 1 151 ? -15.830 -7.654 -12.636 1.00 50.28 151 GLY A N 1
ATOM 1119 C CA . GLY A 1 151 ? -16.625 -8.504 -11.762 1.00 50.28 151 GLY A CA 1
ATOM 1120 C C . GLY A 1 151 ? -17.855 -7.701 -11.330 1.00 50.28 151 GLY A C 1
ATOM 1121 O O . GLY A 1 151 ? -17.735 -6.556 -10.909 1.00 50.28 151 GLY A O 1
ATOM 1122 N N . ARG A 1 152 ? -19.060 -8.263 -11.465 1.00 44.62 152 ARG A N 1
ATOM 1123 C CA . ARG A 1 152 ? -20.257 -7.676 -10.847 1.00 44.62 152 ARG A CA 1
ATOM 1124 C C . ARG A 1 152 ? -19.963 -7.313 -9.376 1.00 44.62 152 ARG A C 1
ATOM 1126 O O . ARG A 1 152 ? -19.260 -8.071 -8.704 1.00 44.62 152 ARG A O 1
ATOM 1133 N N . PRO A 1 153 ? -20.555 -6.235 -8.835 1.00 41.78 153 PRO A N 1
ATOM 1134 C CA . PRO A 1 153 ? -20.530 -5.992 -7.397 1.00 41.78 153 PRO A CA 1
ATOM 1135 C C . PRO A 1 153 ? -20.977 -7.267 -6.662 1.00 41.78 153 PRO A C 1
ATOM 1137 O O . PRO A 1 153 ? -22.078 -7.766 -6.911 1.00 41.78 153 PRO A O 1
ATOM 1140 N N . GLY A 1 154 ? -20.102 -7.836 -5.829 1.00 44.75 154 GLY A N 1
ATOM 1141 C CA . GLY A 1 154 ? -20.377 -9.058 -5.064 1.00 44.75 154 GLY A CA 1
ATOM 1142 C C . GLY A 1 154 ? -19.906 -10.393 -5.661 1.00 44.75 154 GLY A C 1
ATOM 1143 O O . GLY A 1 154 ? -20.223 -11.425 -5.075 1.00 44.75 154 GLY A O 1
ATOM 1144 N N . CYS A 1 155 ? -19.155 -10.430 -6.771 1.00 46.88 155 CYS A N 1
ATOM 1145 C CA . CYS A 1 155 ? -18.271 -11.583 -7.022 1.00 46.88 155 CYS A CA 1
ATOM 1146 C C . CYS A 1 155 ? -16.887 -11.344 -6.415 1.00 46.88 155 CYS A C 1
ATOM 1148 O O . CYS A 1 155 ? -16.377 -10.224 -6.466 1.00 46.88 155 CYS A O 1
ATOM 1150 N N . ASP A 1 156 ? -16.303 -12.404 -5.849 1.00 55.12 156 ASP A N 1
ATOM 1151 C CA . ASP A 1 156 ? -14.951 -12.392 -5.298 1.00 55.12 156 ASP A CA 1
ATOM 1152 C C . ASP A 1 156 ? -13.964 -12.001 -6.400 1.00 55.12 156 ASP A C 1
ATOM 1154 O O . ASP A 1 156 ? -13.624 -12.794 -7.280 1.00 55.12 156 ASP A O 1
ATOM 1158 N N . LEU A 1 157 ? -13.541 -10.739 -6.370 1.00 64.81 157 LEU A N 1
ATOM 1159 C CA . LEU A 1 157 ? -12.393 -10.283 -7.127 1.00 64.81 157 LEU A CA 1
ATOM 1160 C C . LEU A 1 157 ? -11.185 -11.089 -6.646 1.00 64.81 157 LEU A C 1
ATOM 1162 O O . LEU A 1 157 ? -10.885 -11.098 -5.449 1.00 64.81 157 LEU A O 1
ATOM 1166 N N . ASP A 1 158 ? -10.478 -11.735 -7.570 1.00 68.81 158 ASP A N 1
ATOM 1167 C CA . ASP A 1 158 ? -9.184 -12.327 -7.253 1.00 68.81 158 ASP A CA 1
ATOM 1168 C C . ASP A 1 158 ? -8.185 -11.202 -6.960 1.00 68.81 158 ASP A C 1
ATOM 1170 O O . ASP A 1 158 ? -7.656 -10.552 -7.861 1.00 68.81 158 ASP A O 1
ATOM 1174 N N . THR A 1 159 ? -7.962 -10.940 -5.673 1.00 71.69 159 THR A N 1
ATOM 1175 C CA . THR A 1 159 ? -7.029 -9.914 -5.204 1.00 71.69 159 THR A CA 1
ATOM 1176 C C . THR A 1 159 ? -5.589 -10.414 -5.139 1.00 71.69 159 THR A C 1
ATOM 1178 O O . THR A 1 159 ? -4.713 -9.629 -4.782 1.00 71.69 159 THR A O 1
ATOM 1181 N N . ALA A 1 160 ? -5.305 -11.686 -5.451 1.00 71.50 160 ALA A N 1
ATOM 1182 C CA . ALA A 1 160 ? -3.952 -12.235 -5.357 1.00 71.50 160 ALA A CA 1
ATOM 1183 C C . ALA A 1 160 ? -2.924 -11.486 -6.231 1.00 71.50 160 ALA A C 1
ATOM 1185 O O . ALA A 1 160 ? -1.832 -11.209 -5.728 1.00 71.50 160 ALA A O 1
ATOM 1186 N N . PRO A 1 161 ? -3.240 -11.067 -7.476 1.00 67.00 161 PRO A N 1
ATOM 1187 C CA . PRO A 1 161 ? -2.314 -10.271 -8.281 1.00 67.00 161 PRO A CA 1
ATOM 1188 C C . PRO A 1 161 ? -2.017 -8.900 -7.664 1.00 67.00 161 PRO A C 1
ATOM 1190 O O . PRO A 1 161 ? -0.864 -8.479 -7.637 1.00 67.00 161 PRO A O 1
ATOM 1193 N N . LEU A 1 162 ? -3.033 -8.223 -7.115 1.00 73.31 162 LEU A N 1
ATOM 1194 C CA . LEU A 1 162 ? -2.853 -6.925 -6.455 1.00 73.31 162 LEU A CA 1
ATOM 1195 C C . LEU A 1 162 ? -2.060 -7.065 -5.154 1.00 73.31 162 LEU A C 1
ATOM 1197 O O . LEU A 1 162 ? -1.223 -6.222 -4.852 1.00 73.31 162 LEU A O 1
ATOM 1201 N N . HIS A 1 163 ? -2.291 -8.141 -4.406 1.00 73.12 163 HIS A N 1
ATOM 1202 C CA . HIS A 1 163 ? -1.519 -8.453 -3.211 1.00 73.12 163 HIS A CA 1
ATOM 1203 C C . HIS A 1 163 ? -0.039 -8.660 -3.548 1.00 73.12 163 HIS A C 1
ATOM 1205 O O . HIS A 1 163 ? 0.822 -8.038 -2.935 1.00 73.12 163 HIS A O 1
ATOM 1211 N N . ALA A 1 164 ? 0.264 -9.479 -4.561 1.00 70.50 164 ALA A N 1
ATOM 1212 C CA . ALA A 1 164 ? 1.633 -9.690 -5.024 1.00 70.50 164 ALA A CA 1
ATOM 1213 C C . ALA A 1 164 ? 2.280 -8.387 -5.522 1.00 70.50 164 ALA A C 1
ATOM 1215 O O . ALA A 1 164 ? 3.455 -8.139 -5.259 1.00 70.50 164 ALA A O 1
ATOM 1216 N N . HIS A 1 165 ? 1.509 -7.532 -6.199 1.00 73.50 165 HIS A N 1
ATOM 1217 C CA . HIS A 1 165 ? 1.981 -6.229 -6.653 1.00 73.50 165 HIS A CA 1
ATOM 1218 C C . HIS A 1 165 ? 2.305 -5.286 -5.485 1.00 73.50 165 HIS A C 1
ATOM 1220 O O . HIS A 1 165 ? 3.381 -4.694 -5.479 1.00 73.50 165 HIS A O 1
ATOM 1226 N N . LEU A 1 166 ? 1.446 -5.204 -4.460 1.00 79.25 166 LEU A N 1
ATOM 1227 C CA . LEU A 1 166 ? 1.745 -4.451 -3.235 1.00 79.25 166 LEU A CA 1
ATOM 1228 C C . LEU A 1 166 ? 3.000 -4.996 -2.551 1.00 79.25 166 LEU A C 1
ATOM 1230 O O . LEU A 1 166 ? 3.918 -4.237 -2.266 1.00 79.25 166 LEU A O 1
ATOM 1234 N N . GLN A 1 167 ? 3.099 -6.312 -2.354 1.00 77.00 167 GLN A N 1
ATOM 1235 C CA . GLN A 1 167 ? 4.294 -6.921 -1.764 1.00 77.00 167 GLN A CA 1
ATOM 1236 C C . GLN A 1 167 ? 5.563 -6.554 -2.537 1.00 77.00 167 GLN A C 1
ATOM 1238 O O . GLN A 1 167 ? 6.581 -6.245 -1.927 1.00 77.00 167 GLN A O 1
ATOM 1243 N N . HIS A 1 168 ? 5.499 -6.544 -3.869 1.00 72.06 168 HIS A N 1
ATOM 1244 C CA . HIS A 1 168 ? 6.623 -6.150 -4.709 1.00 72.06 168 HIS A CA 1
ATOM 1245 C C . HIS A 1 168 ? 6.957 -4.656 -4.596 1.00 72.06 168 HIS A C 1
ATOM 1247 O O . HIS A 1 168 ? 8.128 -4.302 -4.500 1.00 72.06 168 HIS A O 1
ATOM 1253 N N . ALA A 1 169 ? 5.953 -3.777 -4.560 1.00 77.44 169 ALA A N 1
ATOM 1254 C CA . ALA A 1 169 ? 6.162 -2.336 -4.444 1.00 77.44 169 ALA A CA 1
ATOM 1255 C C . ALA A 1 169 ? 6.854 -1.954 -3.123 1.00 77.44 169 ALA A C 1
ATOM 1257 O O . ALA A 1 169 ? 7.787 -1.146 -3.12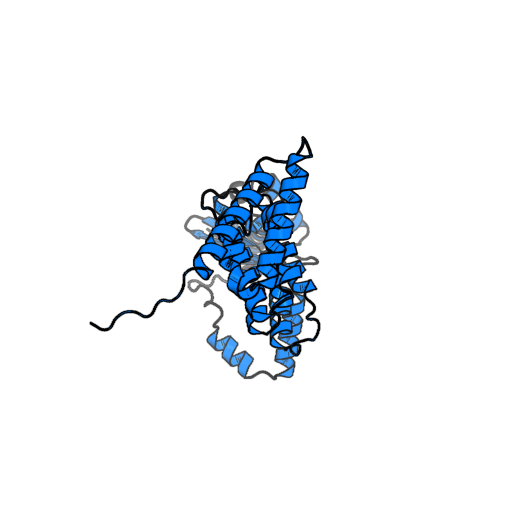4 1.00 77.44 169 ALA A O 1
ATOM 1258 N N . PHE A 1 170 ? 6.445 -2.587 -2.021 1.00 81.44 170 PHE A N 1
ATOM 1259 C CA . PHE A 1 170 ? 7.019 -2.386 -0.687 1.00 81.44 170 PHE A CA 1
ATOM 1260 C C . PHE A 1 170 ? 8.323 -3.163 -0.450 1.00 81.44 170 PHE A C 1
ATOM 1262 O O . PHE A 1 170 ? 9.011 -2.908 0.537 1.00 81.44 170 PHE A O 1
ATOM 1269 N N . PHE A 1 171 ? 8.686 -4.096 -1.335 1.00 77.62 171 PHE A N 1
ATOM 1270 C CA . PHE A 1 171 ? 9.874 -4.924 -1.164 1.00 77.62 171 PHE A CA 1
ATOM 1271 C C . PHE A 1 171 ? 11.158 -4.085 -1.183 1.00 77.62 171 PHE A C 1
ATOM 1273 O O . PHE A 1 171 ? 11.403 -3.289 -2.097 1.00 77.62 171 PHE A O 1
ATOM 1280 N N . ILE A 1 172 ? 12.001 -4.326 -0.181 1.00 69.94 172 ILE A N 1
ATOM 1281 C CA . ILE A 1 172 ? 13.357 -3.794 -0.061 1.00 69.94 172 ILE A CA 1
ATOM 1282 C C . ILE A 1 172 ? 14.286 -4.991 0.113 1.00 69.94 172 ILE A C 1
ATOM 1284 O O . ILE A 1 172 ? 14.070 -5.825 0.991 1.00 69.94 172 ILE A O 1
ATOM 1288 N N . ALA A 1 173 ? 15.299 -5.098 -0.747 1.00 66.06 173 ALA A N 1
ATOM 1289 C CA . ALA A 1 173 ? 16.237 -6.217 -0.700 1.00 66.06 173 ALA A CA 1
ATOM 1290 C C . ALA A 1 173 ? 17.264 -6.079 0.435 1.00 66.06 173 ALA A C 1
ATOM 1292 O O . ALA A 1 173 ? 17.650 -7.083 1.028 1.00 66.06 173 ALA A O 1
ATOM 1293 N N . ASP A 1 174 ? 17.709 -4.850 0.707 1.00 71.06 174 ASP A N 1
ATOM 1294 C CA . ASP A 1 174 ? 18.706 -4.553 1.738 1.00 71.06 174 ASP A CA 1
ATOM 1295 C C . ASP A 1 174 ? 18.375 -3.225 2.431 1.00 71.06 174 ASP A C 1
ATOM 1297 O O . ASP A 1 174 ? 17.847 -3.213 3.541 1.00 71.06 174 ASP A O 1
ATOM 1301 N N . PHE A 1 175 ? 18.588 -2.102 1.743 1.00 74.69 175 PHE A N 1
ATOM 1302 C CA . PHE A 1 175 ? 18.393 -0.772 2.308 1.00 74.69 175 PHE A CA 1
ATOM 1303 C C . PHE A 1 175 ? 18.142 0.267 1.213 1.00 74.69 175 PHE A C 1
ATOM 1305 O O . PHE A 1 175 ? 18.740 0.179 0.144 1.00 74.69 175 PHE A O 1
ATOM 1312 N N . VAL A 1 176 ? 17.301 1.264 1.493 1.00 74.25 176 VAL A N 1
ATOM 1313 C CA . VAL A 1 176 ? 17.013 2.388 0.591 1.00 74.25 176 VAL A CA 1
ATOM 1314 C C . VAL A 1 176 ? 17.619 3.670 1.177 1.00 74.25 176 VAL A C 1
ATOM 1316 O O . VAL A 1 176 ? 17.090 4.189 2.164 1.00 74.25 176 VAL A O 1
ATOM 1319 N N . PRO A 1 177 ? 18.716 4.207 0.608 1.00 62.56 177 PRO A N 1
ATOM 1320 C CA . PRO A 1 177 ? 19.307 5.462 1.060 1.00 62.56 177 PRO A CA 1
ATOM 1321 C C . PRO A 1 177 ? 18.403 6.654 0.729 1.00 62.56 177 PRO A C 1
ATOM 1323 O O . PRO A 1 177 ? 17.620 6.615 -0.220 1.00 62.56 177 PRO A O 1
ATOM 1326 N N . HIS A 1 178 ? 18.584 7.772 1.436 1.00 75.56 178 HIS A N 1
ATOM 1327 C CA . HIS A 1 178 ? 17.733 8.964 1.289 1.00 75.56 178 HIS A CA 1
ATOM 1328 C C . HIS A 1 178 ? 17.529 9.432 -0.165 1.00 75.56 178 HIS A C 1
ATOM 1330 O O . HIS A 1 178 ? 16.420 9.795 -0.552 1.00 75.56 178 HIS A O 1
ATOM 1336 N N . ARG A 1 179 ? 18.579 9.372 -0.995 1.00 65.00 179 ARG A N 1
ATOM 1337 C CA . ARG A 1 179 ? 18.527 9.772 -2.414 1.00 65.00 179 ARG A CA 1
ATOM 1338 C C . ARG A 1 179 ? 17.574 8.928 -3.275 1.00 65.00 179 ARG A C 1
ATOM 1340 O O . ARG A 1 179 ? 17.129 9.418 -4.302 1.00 65.00 179 ARG A O 1
ATOM 1347 N N . GLU A 1 180 ? 17.287 7.696 -2.865 1.00 68.94 180 GLU A N 1
ATOM 1348 C CA . GLU A 1 180 ? 16.416 6.732 -3.561 1.00 68.94 180 GLU A CA 1
ATOM 1349 C C . GLU A 1 180 ? 15.048 6.584 -2.877 1.00 68.94 180 GLU A C 1
ATOM 1351 O O . GLU A 1 180 ? 14.124 5.997 -3.440 1.00 68.94 180 GLU A O 1
ATOM 1356 N N . ALA A 1 181 ? 14.877 7.151 -1.676 1.00 73.06 181 ALA A N 1
ATOM 1357 C CA . ALA A 1 181 ? 13.623 7.080 -0.931 1.00 73.06 181 ALA A CA 1
ATOM 1358 C C . ALA A 1 181 ? 12.444 7.657 -1.737 1.00 73.06 181 ALA A C 1
ATOM 1360 O O . ALA A 1 181 ? 11.342 7.115 -1.690 1.00 73.06 181 ALA A O 1
ATOM 1361 N N . GLY A 1 182 ? 12.676 8.713 -2.526 1.00 72.88 182 GLY A N 1
ATOM 1362 C CA . GLY A 1 182 ? 11.661 9.298 -3.406 1.00 72.88 182 GLY A CA 1
ATOM 1363 C C . GLY A 1 182 ? 11.087 8.298 -4.414 1.00 72.88 182 GLY A C 1
ATOM 1364 O O . GLY A 1 182 ? 9.868 8.153 -4.496 1.00 72.88 182 GLY A O 1
ATOM 1365 N N . ASP A 1 183 ? 11.952 7.570 -5.120 1.00 73.75 183 ASP A N 1
ATOM 1366 C CA . ASP A 1 183 ? 11.546 6.582 -6.128 1.00 73.75 183 ASP A CA 1
ATOM 1367 C C . ASP A 1 183 ? 10.870 5.366 -5.481 1.00 73.75 183 ASP A C 1
ATOM 1369 O O . ASP A 1 183 ? 9.874 4.847 -5.992 1.00 73.75 183 ASP A O 1
ATOM 1373 N N . HIS A 1 184 ? 11.346 4.956 -4.301 1.00 78.06 184 HIS A N 1
ATOM 1374 C CA . HIS A 1 184 ? 10.699 3.918 -3.501 1.00 78.06 184 HIS A CA 1
ATOM 1375 C C . HIS A 1 184 ? 9.246 4.282 -3.153 1.00 78.06 184 HIS A C 1
ATOM 1377 O O . HIS A 1 184 ? 8.334 3.482 -3.381 1.00 78.06 184 HIS A O 1
ATOM 1383 N N . PHE A 1 185 ? 9.010 5.496 -2.644 1.00 84.75 185 PHE A N 1
ATOM 1384 C CA . PHE A 1 185 ? 7.658 5.946 -2.308 1.00 84.75 185 PHE A CA 1
ATOM 1385 C C . PHE A 1 185 ? 6.793 6.187 -3.549 1.00 84.75 185 PHE A C 1
ATOM 1387 O O . PHE A 1 185 ? 5.607 5.876 -3.503 1.00 84.75 185 PHE A O 1
ATOM 1394 N N . ALA A 1 186 ? 7.364 6.645 -4.669 1.00 78.00 186 ALA A N 1
ATOM 1395 C CA . ALA A 1 186 ? 6.634 6.778 -5.931 1.00 78.00 186 ALA A CA 1
ATOM 1396 C C . ALA A 1 186 ? 6.106 5.421 -6.431 1.00 78.00 186 ALA A C 1
ATOM 1398 O O . ALA A 1 186 ? 4.938 5.302 -6.798 1.00 78.00 186 ALA A O 1
ATOM 1399 N N . ARG A 1 187 ? 6.925 4.364 -6.352 1.00 80.88 187 ARG A N 1
ATOM 1400 C CA . ARG A 1 187 ? 6.506 2.993 -6.685 1.00 80.88 187 ARG A CA 1
ATOM 1401 C C . ARG A 1 187 ? 5.379 2.490 -5.779 1.00 80.88 187 ARG A C 1
ATOM 1403 O O . ARG A 1 187 ? 4.461 1.816 -6.243 1.00 80.88 187 ARG A O 1
ATOM 1410 N N . ILE A 1 188 ? 5.437 2.804 -4.484 1.00 87.94 188 ILE A N 1
ATOM 1411 C CA . ILE A 1 188 ? 4.338 2.502 -3.557 1.00 87.94 188 ILE A CA 1
ATOM 1412 C C . ILE A 1 188 ? 3.082 3.280 -3.955 1.00 87.94 188 ILE A C 1
ATOM 1414 O O . ILE A 1 188 ? 1.996 2.705 -3.988 1.00 87.94 188 ILE A O 1
ATOM 1418 N N . ASP A 1 189 ? 3.222 4.561 -4.287 1.00 86.69 189 ASP A N 1
ATOM 1419 C CA . ASP A 1 189 ? 2.102 5.414 -4.661 1.00 86.69 189 ASP A CA 1
ATOM 1420 C C . ASP A 1 189 ? 1.356 4.891 -5.899 1.00 86.69 189 ASP A C 1
ATOM 1422 O O . ASP A 1 189 ? 0.123 4.878 -5.895 1.00 86.69 189 ASP A O 1
ATOM 1426 N N . GLU A 1 190 ? 2.073 4.381 -6.902 1.00 81.56 190 GLU A N 1
ATOM 1427 C CA . GLU A 1 190 ? 1.486 3.739 -8.087 1.00 81.56 190 GLU A CA 1
ATOM 1428 C C . GLU A 1 190 ? 0.720 2.452 -7.749 1.00 81.56 190 GLU A C 1
ATOM 1430 O O . GLU A 1 190 ? -0.341 2.180 -8.318 1.00 81.56 190 GLU A O 1
ATOM 1435 N N . ALA A 1 191 ? 1.229 1.652 -6.810 1.00 83.81 191 ALA A N 1
ATOM 1436 C CA . ALA A 1 191 ? 0.537 0.453 -6.350 1.00 83.81 191 ALA A CA 1
ATOM 1437 C C . ALA A 1 191 ? -0.733 0.809 -5.559 1.00 83.81 191 ALA A C 1
ATOM 1439 O O . ALA A 1 191 ? -1.764 0.143 -5.694 1.00 83.81 191 ALA A O 1
ATOM 1440 N N . LEU A 1 192 ? -0.688 1.881 -4.762 1.00 93.00 192 LEU A N 1
ATOM 1441 C CA . LEU A 1 192 ? -1.841 2.381 -4.017 1.00 93.00 192 LEU A CA 1
ATOM 1442 C C . LEU A 1 192 ? -2.915 2.988 -4.925 1.00 93.00 192 LEU A C 1
ATOM 1444 O O . LEU A 1 192 ? -4.094 2.799 -4.633 1.00 93.00 192 LEU A O 1
ATOM 1448 N N . ASP A 1 193 ? -2.554 3.604 -6.056 1.00 87.44 193 ASP A N 1
ATOM 1449 C CA . ASP A 1 193 ? -3.527 4.059 -7.064 1.00 87.44 193 ASP A CA 1
ATOM 1450 C C . ASP A 1 193 ? -4.436 2.912 -7.543 1.00 87.44 193 ASP A C 1
ATOM 1452 O O . ASP A 1 193 ? -5.636 3.102 -7.758 1.00 87.44 193 ASP A O 1
ATOM 1456 N N . LEU A 1 194 ? -3.896 1.694 -7.660 1.00 82.56 194 LEU A N 1
ATOM 1457 C CA . LEU A 1 194 ? -4.683 0.509 -8.021 1.00 82.56 194 LEU A CA 1
ATOM 1458 C C . LEU A 1 194 ? -5.658 0.111 -6.915 1.00 82.56 194 LEU A C 1
ATOM 1460 O O . LEU A 1 194 ? -6.792 -0.265 -7.201 1.00 82.56 194 LEU A O 1
ATOM 1464 N N . VAL A 1 195 ? -5.227 0.193 -5.653 1.00 90.38 195 VAL A N 1
ATOM 1465 C CA . VAL A 1 195 ? -6.087 -0.093 -4.495 1.00 90.38 195 VAL A CA 1
ATOM 1466 C C . VAL A 1 195 ? -7.207 0.941 -4.397 1.00 90.38 195 VAL A C 1
ATOM 1468 O O . VAL A 1 195 ? -8.334 0.602 -4.046 1.00 90.38 195 VAL A O 1
ATOM 1471 N N . GLU A 1 196 ? -6.926 2.196 -4.738 1.00 91.44 196 GLU A N 1
ATOM 1472 C CA . GLU A 1 196 ? -7.931 3.252 -4.794 1.00 91.44 196 GLU A CA 1
ATOM 1473 C C . GLU A 1 196 ? -8.967 3.018 -5.895 1.00 91.44 196 GLU A C 1
ATOM 1475 O O . GLU A 1 196 ? -10.160 3.191 -5.638 1.00 91.44 196 GLU A O 1
ATOM 1480 N N . ALA A 1 197 ? -8.539 2.573 -7.080 1.00 86.12 197 ALA A N 1
ATOM 1481 C CA . ALA A 1 197 ? -9.435 2.272 -8.198 1.00 86.12 197 ALA A CA 1
ATOM 1482 C C . ALA A 1 197 ? -10.495 1.212 -7.843 1.00 86.12 197 ALA A C 1
ATOM 1484 O O . ALA A 1 197 ? -11.650 1.340 -8.247 1.00 86.12 197 ALA A O 1
ATOM 1485 N N . LEU A 1 198 ? -10.148 0.234 -6.995 1.00 85.44 198 LEU A N 1
ATOM 1486 C CA . LEU A 1 198 ? -11.094 -0.770 -6.487 1.00 85.44 198 LEU A CA 1
ATOM 1487 C C . LEU A 1 198 ? -12.320 -0.159 -5.809 1.00 85.44 198 LEU A C 1
ATOM 1489 O O . LEU A 1 198 ? -13.404 -0.739 -5.846 1.00 85.44 198 LEU A O 1
ATOM 1493 N N . ILE A 1 199 ? -12.150 0.982 -5.138 1.00 88.81 199 ILE A N 1
ATOM 1494 C CA . ILE A 1 199 ? -13.240 1.643 -4.417 1.00 88.81 199 ILE A CA 1
ATOM 1495 C C . ILE A 1 199 ? -14.281 2.140 -5.423 1.00 88.81 199 ILE A C 1
ATOM 1497 O O . ILE A 1 199 ? -15.471 1.881 -5.245 1.00 88.81 199 ILE A O 1
ATOM 1501 N N . GLU A 1 200 ? -13.825 2.787 -6.497 1.00 85.69 200 GLU A N 1
ATOM 1502 C CA . GLU A 1 200 ? -14.680 3.317 -7.567 1.00 85.69 200 GLU A CA 1
ATOM 1503 C C . GLU A 1 200 ? -15.381 2.202 -8.356 1.00 85.69 200 GLU A C 1
ATOM 1505 O O . GLU A 1 200 ? -16.496 2.373 -8.848 1.00 85.69 200 GLU A O 1
ATOM 1510 N N . GLU A 1 201 ? -14.763 1.026 -8.423 1.00 79.88 201 GLU A N 1
ATOM 1511 C CA . GLU A 1 201 ? -15.308 -0.162 -9.086 1.00 79.88 201 GLU A CA 1
ATOM 1512 C C . GLU A 1 201 ? -16.271 -0.974 -8.202 1.00 79.88 201 GLU A C 1
ATOM 1514 O O . GLU A 1 201 ? -16.844 -1.969 -8.645 1.00 79.88 201 GLU A O 1
ATOM 1519 N N . GLY A 1 202 ? -16.502 -0.546 -6.956 1.00 80.81 202 GLY A N 1
ATOM 1520 C CA . GLY A 1 202 ? -17.434 -1.198 -6.032 1.00 80.81 202 GLY A CA 1
ATOM 1521 C C . GLY A 1 202 ? -16.832 -2.359 -5.236 1.00 80.81 202 GLY A C 1
ATOM 1522 O O . GLY A 1 202 ? -17.563 -3.103 -4.584 1.00 80.81 202 GLY A O 1
ATOM 1523 N N . HIS A 1 203 ? -15.507 -2.500 -5.232 1.00 82.31 203 HIS A N 1
ATOM 1524 C CA . HIS A 1 203 ? -14.756 -3.505 -4.476 1.00 82.31 203 HIS A CA 1
ATOM 1525 C C . HIS A 1 203 ? -14.172 -2.933 -3.169 1.00 82.31 203 HIS A C 1
ATOM 1527 O O . HIS A 1 203 ? -13.028 -3.212 -2.799 1.00 82.31 203 HIS A O 1
ATOM 1533 N N . GLY A 1 204 ? -14.970 -2.151 -2.430 1.00 88.12 204 GLY A N 1
ATOM 1534 C CA . GLY A 1 204 ? -14.546 -1.488 -1.189 1.00 88.12 204 GLY A CA 1
ATOM 1535 C C . GLY A 1 204 ? -13.998 -2.445 -0.121 1.00 88.12 204 GLY A C 1
ATOM 1536 O O . GLY A 1 204 ? -12.984 -2.145 0.501 1.00 88.12 204 GLY A O 1
ATOM 1537 N N . ASP A 1 205 ? -14.584 -3.634 0.054 1.00 86.62 205 ASP A N 1
ATOM 1538 C CA . ASP A 1 205 ? -14.078 -4.619 1.025 1.00 86.62 205 ASP A CA 1
ATOM 1539 C C . ASP A 1 205 ? -12.666 -5.111 0.683 1.00 86.62 205 ASP A C 1
ATOM 1541 O O . ASP A 1 205 ? -11.826 -5.291 1.568 1.00 86.62 205 ASP A O 1
ATOM 1545 N N . ALA A 1 206 ? -12.387 -5.319 -0.607 1.00 86.19 206 ALA A N 1
ATOM 1546 C CA . ALA A 1 206 ? -11.061 -5.701 -1.079 1.00 86.19 206 ALA A CA 1
ATOM 1547 C C . ALA A 1 206 ? -10.055 -4.565 -0.862 1.00 86.19 206 ALA A C 1
ATOM 1549 O O . ALA A 1 206 ? -8.974 -4.809 -0.324 1.00 86.19 206 ALA A O 1
ATOM 1550 N N . ALA A 1 207 ? -10.435 -3.330 -1.200 1.00 92.00 207 ALA A N 1
ATOM 1551 C CA . ALA A 1 207 ? -9.609 -2.147 -0.981 1.00 92.00 207 ALA A CA 1
ATOM 1552 C C . ALA A 1 207 ? -9.263 -1.950 0.503 1.00 92.00 207 ALA A C 1
ATOM 1554 O O . ALA A 1 207 ? -8.106 -1.713 0.841 1.00 92.00 207 ALA A O 1
ATOM 1555 N N . ALA A 1 208 ? -10.235 -2.127 1.406 1.00 93.38 208 ALA A N 1
ATOM 1556 C CA . ALA A 1 208 ? -10.009 -2.023 2.846 1.00 93.38 208 ALA A CA 1
ATOM 1557 C C . ALA A 1 208 ? -9.027 -3.096 3.349 1.00 93.38 208 ALA A C 1
ATOM 1559 O O . ALA A 1 208 ? -8.131 -2.793 4.136 1.00 93.38 208 ALA A O 1
ATOM 1560 N N . ARG A 1 209 ? -9.146 -4.348 2.880 1.00 91.06 209 ARG A N 1
ATOM 1561 C CA . ARG A 1 209 ? -8.184 -5.411 3.229 1.00 91.06 209 ARG A CA 1
ATOM 1562 C C . ARG A 1 209 ? -6.776 -5.104 2.717 1.00 91.06 209 ARG A C 1
ATOM 1564 O O . ARG A 1 209 ? -5.827 -5.230 3.484 1.00 91.06 209 ARG A O 1
ATOM 1571 N N . LEU A 1 210 ? -6.647 -4.679 1.460 1.00 92.56 210 LEU A N 1
ATOM 1572 C CA . LEU A 1 210 ? -5.357 -4.358 0.842 1.00 92.56 210 LEU A CA 1
ATOM 1573 C C . LEU A 1 210 ? -4.694 -3.133 1.484 1.00 92.56 210 LEU A C 1
ATOM 1575 O O . LEU A 1 210 ? -3.484 -3.139 1.674 1.00 92.56 210 LEU A O 1
ATOM 1579 N N . ALA A 1 211 ? -5.465 -2.124 1.897 1.00 96.31 211 ALA A N 1
ATOM 1580 C CA . ALA A 1 211 ? -4.933 -0.985 2.642 1.00 96.31 211 ALA A CA 1
ATOM 1581 C C . ALA A 1 211 ? -4.352 -1.411 4.003 1.00 96.31 211 ALA A C 1
ATOM 1583 O O . ALA A 1 211 ? -3.276 -0.957 4.381 1.00 96.31 211 ALA A O 1
ATOM 1584 N N . ARG A 1 212 ? -5.009 -2.329 4.729 1.00 93.56 212 ARG A N 1
ATOM 1585 C CA . ARG A 1 212 ? -4.441 -2.869 5.979 1.00 93.56 212 ARG A CA 1
ATOM 1586 C C . ARG A 1 212 ? -3.192 -3.708 5.746 1.00 93.56 212 ARG A C 1
ATOM 1588 O O . ARG A 1 212 ? -2.254 -3.616 6.528 1.00 93.56 212 ARG A O 1
ATOM 1595 N N . GLU A 1 213 ? -3.161 -4.492 4.675 1.00 91.00 213 GLU A N 1
ATOM 1596 C CA . GLU A 1 213 ? -1.946 -5.214 4.293 1.00 91.00 213 GLU A CA 1
ATOM 1597 C C . GLU A 1 213 ? -0.810 -4.246 3.935 1.00 91.00 213 GLU A C 1
ATOM 1599 O O . GLU A 1 213 ? 0.320 -4.437 4.369 1.00 91.00 213 GLU A O 1
ATOM 1604 N N . GLY A 1 214 ? -1.115 -3.147 3.240 1.00 94.12 214 GLY A N 1
ATOM 1605 C CA . GLY A 1 214 ? -0.159 -2.073 2.980 1.00 94.12 214 GLY A CA 1
ATOM 1606 C C . GLY A 1 214 ? 0.411 -1.451 4.258 1.00 94.12 214 GLY A C 1
ATOM 1607 O O . GLY A 1 214 ? 1.597 -1.149 4.295 1.00 94.12 214 GLY A O 1
ATOM 1608 N N . LEU A 1 215 ? -0.385 -1.313 5.330 1.00 95.19 215 LEU A N 1
ATOM 1609 C CA . LEU A 1 215 ? 0.116 -0.848 6.635 1.00 95.19 215 LEU A CA 1
ATOM 1610 C C . LEU A 1 215 ? 1.149 -1.816 7.222 1.00 95.19 215 LEU A C 1
ATOM 1612 O O . LEU A 1 215 ? 2.183 -1.376 7.720 1.00 95.19 215 LEU A O 1
ATOM 1616 N N . ARG A 1 216 ? 0.881 -3.124 7.130 1.00 91.38 216 ARG A N 1
ATOM 1617 C CA . ARG A 1 216 ? 1.800 -4.178 7.580 1.00 91.38 216 ARG A CA 1
ATOM 1618 C C . ARG A 1 216 ? 3.098 -4.158 6.770 1.00 91.38 216 ARG A C 1
ATOM 1620 O O . ARG A 1 216 ? 4.177 -4.176 7.348 1.00 91.38 216 ARG A O 1
ATOM 1627 N N . LEU A 1 217 ? 2.994 -4.074 5.444 1.00 90.62 217 LEU A N 1
ATOM 1628 C CA . LEU A 1 217 ? 4.153 -4.010 4.551 1.00 90.62 217 LEU A CA 1
ATOM 1629 C C . LEU A 1 217 ? 4.988 -2.744 4.779 1.00 90.62 217 LEU A C 1
ATOM 1631 O O . LEU A 1 217 ? 6.213 -2.820 4.786 1.00 90.62 217 LEU A O 1
ATOM 1635 N N . LEU A 1 218 ? 4.336 -1.599 5.008 1.00 95.12 218 LEU A N 1
ATOM 1636 C CA . LEU A 1 218 ? 5.010 -0.342 5.329 1.00 95.12 218 LEU A CA 1
ATOM 1637 C C . LEU A 1 218 ? 5.787 -0.442 6.640 1.00 95.12 218 LEU A C 1
ATOM 1639 O O . LEU A 1 218 ? 6.912 0.035 6.726 1.00 95.12 218 LEU A O 1
ATOM 1643 N N . GLU A 1 219 ? 5.194 -1.047 7.668 1.00 91.31 219 GLU A N 1
ATOM 1644 C CA . GLU A 1 219 ? 5.879 -1.277 8.938 1.00 91.31 219 GLU A CA 1
ATOM 1645 C C . G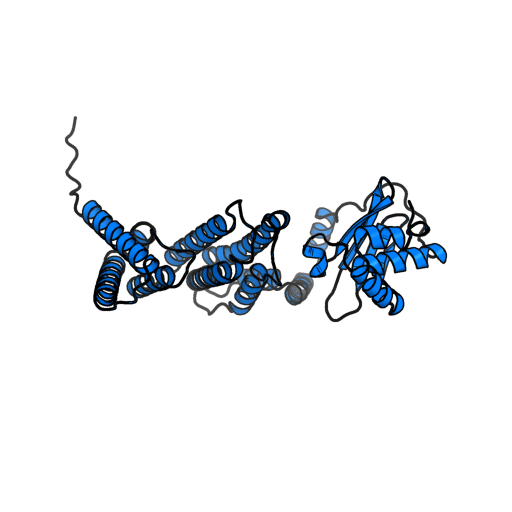LU A 1 219 ? 7.130 -2.137 8.745 1.00 91.31 219 GLU A C 1
ATOM 1647 O O . GLU A 1 219 ? 8.206 -1.749 9.205 1.00 91.31 219 GLU A O 1
ATOM 1652 N N . GLU A 1 220 ? 7.005 -3.247 8.014 1.00 88.50 220 GLU A N 1
ATOM 1653 C CA . GLU A 1 220 ? 8.108 -4.171 7.732 1.00 88.50 220 GLU A CA 1
ATOM 1654 C C . GLU A 1 220 ? 9.255 -3.510 6.962 1.00 88.50 220 GLU A C 1
ATOM 1656 O O . GLU A 1 220 ? 10.421 -3.777 7.257 1.00 88.50 220 GLU A O 1
ATOM 1661 N N . SER A 1 221 ? 8.941 -2.643 5.997 1.00 86.25 221 SER A N 1
ATOM 1662 C CA . SER A 1 221 ? 9.944 -1.995 5.152 1.00 86.25 221 SER A CA 1
ATOM 1663 C C . SER A 1 221 ? 10.518 -0.711 5.767 1.00 86.25 221 SER A C 1
ATOM 1665 O O . SER A 1 221 ? 11.659 -0.361 5.472 1.00 86.25 221 SER A O 1
ATOM 1667 N N . SER A 1 222 ? 9.780 -0.027 6.653 1.00 88.12 222 SER A N 1
ATOM 1668 C CA . SER A 1 222 ? 10.120 1.320 7.150 1.00 88.12 222 SER A CA 1
ATOM 1669 C C . SER A 1 222 ? 11.512 1.437 7.775 1.00 88.12 222 SER A C 1
ATOM 1671 O O . SER A 1 222 ? 12.204 2.428 7.558 1.00 88.12 222 SER A O 1
ATOM 1673 N N . ALA A 1 223 ? 11.961 0.422 8.519 1.00 86.62 223 ALA A N 1
ATOM 1674 C CA . ALA A 1 223 ? 13.270 0.436 9.172 1.00 86.62 223 ALA A CA 1
ATOM 1675 C C . ALA A 1 223 ? 14.444 0.366 8.178 1.00 86.62 223 ALA A C 1
ATOM 1677 O O . ALA A 1 223 ? 15.569 0.718 8.532 1.00 86.62 223 ALA A O 1
ATOM 1678 N N . ALA A 1 224 ? 14.185 -0.090 6.951 1.00 80.75 224 ALA A N 1
ATOM 1679 C CA . ALA A 1 224 ? 15.169 -0.219 5.886 1.00 80.75 224 ALA A CA 1
ATOM 1680 C C . ALA A 1 224 ? 15.191 0.995 4.937 1.00 80.75 224 ALA A C 1
ATOM 1682 O O . ALA A 1 224 ? 15.862 0.937 3.909 1.00 80.75 224 ALA A O 1
ATOM 1683 N N . VAL A 1 225 ? 14.479 2.083 5.260 1.00 85.56 225 VAL A N 1
ATOM 1684 C CA . VAL A 1 225 ? 14.446 3.312 4.453 1.00 85.56 225 VAL A CA 1
ATOM 1685 C C . VAL A 1 225 ? 15.021 4.485 5.240 1.00 85.56 225 VAL A C 1
ATOM 1687 O O . VAL A 1 225 ? 14.556 4.833 6.326 1.00 85.56 225 VAL A O 1
ATOM 1690 N N . GLU A 1 226 ? 16.012 5.155 4.662 1.00 83.75 226 GLU A N 1
ATOM 1691 C CA . GLU A 1 226 ? 16.487 6.453 5.130 1.00 83.75 226 GLU A CA 1
ATOM 1692 C C . GLU A 1 226 ? 15.497 7.546 4.703 1.00 83.75 226 GLU A C 1
ATOM 1694 O O . GLU A 1 226 ? 15.565 8.092 3.603 1.00 83.75 226 GLU A O 1
ATOM 1699 N N . ASP A 1 227 ? 14.548 7.866 5.580 1.00 90.12 227 ASP A N 1
ATOM 1700 C CA . ASP A 1 227 ? 13.417 8.739 5.255 1.00 90.12 227 ASP A CA 1
ATOM 1701 C C . ASP A 1 227 ? 13.348 10.013 6.126 1.00 90.12 227 ASP A C 1
ATOM 1703 O O . ASP A 1 227 ? 12.439 10.180 6.946 1.00 90.12 227 ASP A O 1
ATOM 1707 N N . PRO A 1 228 ? 14.297 10.957 5.977 1.00 84.19 228 PRO A N 1
ATOM 1708 C CA . PRO A 1 228 ? 14.221 12.241 6.674 1.00 84.19 228 PRO A CA 1
ATOM 1709 C C . PRO A 1 228 ? 13.073 13.131 6.158 1.00 84.19 228 PRO A C 1
ATOM 1711 O O . PRO A 1 228 ? 12.623 14.019 6.882 1.00 84.19 228 PRO A O 1
ATOM 1714 N N . ASP A 1 229 ? 12.572 12.878 4.943 1.00 87.44 229 ASP A N 1
ATOM 1715 C CA . ASP A 1 229 ? 11.485 13.635 4.302 1.00 87.44 229 ASP A CA 1
ATOM 1716 C C . ASP A 1 229 ? 10.080 13.138 4.694 1.00 87.44 229 ASP A C 1
ATOM 1718 O O . ASP A 1 229 ? 9.063 13.643 4.199 1.00 87.44 229 ASP A O 1
ATOM 1722 N N . GLY A 1 230 ? 9.997 12.122 5.556 1.00 91.69 230 GLY A N 1
ATOM 1723 C CA . GLY A 1 230 ? 8.746 11.593 6.093 1.00 91.69 230 GLY A CA 1
ATOM 1724 C C . GLY A 1 230 ? 7.813 10.977 5.045 1.00 91.69 230 GLY A C 1
ATOM 1725 O O . GLY A 1 230 ? 6.591 11.079 5.180 1.00 91.69 230 GLY A O 1
ATOM 1726 N N . GLY A 1 231 ? 8.348 10.370 3.987 1.00 92.00 231 GLY A N 1
ATOM 1727 C CA . GLY A 1 231 ? 7.594 9.554 3.036 1.00 92.00 231 GLY A CA 1
ATOM 1728 C C . GLY A 1 231 ? 6.813 8.421 3.706 1.00 92.00 231 GLY A C 1
ATOM 1729 O O . GLY A 1 231 ? 5.629 8.272 3.437 1.00 92.00 231 GLY A O 1
ATOM 1730 N N . THR A 1 232 ? 7.389 7.743 4.696 1.00 93.62 232 THR A N 1
ATOM 1731 C CA . THR A 1 232 ? 6.746 6.704 5.515 1.00 93.62 232 THR A CA 1
ATOM 1732 C C . THR A 1 232 ? 5.486 7.242 6.180 1.00 93.62 232 THR A C 1
AT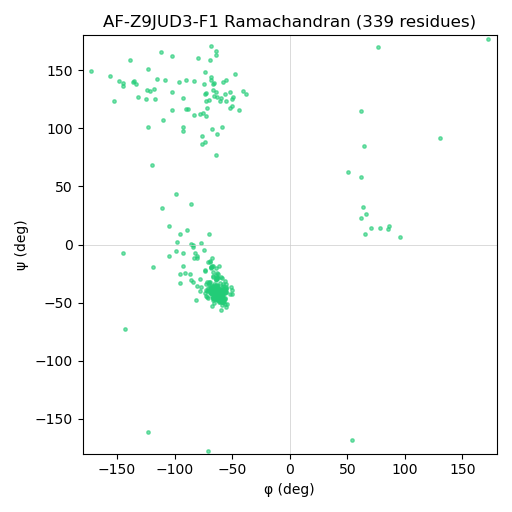OM 1734 O O . THR A 1 232 ? 4.426 6.624 6.120 1.00 93.62 232 THR A O 1
ATOM 1737 N N . VAL A 1 233 ? 5.561 8.436 6.776 1.00 93.31 233 VAL A N 1
ATOM 1738 C CA . VAL A 1 233 ? 4.403 9.078 7.417 1.00 93.31 233 VAL A CA 1
ATOM 1739 C C . VAL A 1 233 ? 3.351 9.474 6.377 1.00 93.31 233 VAL A C 1
ATOM 1741 O O . VAL A 1 233 ? 2.155 9.330 6.633 1.00 93.31 233 VAL A O 1
ATOM 1744 N N . ARG A 1 234 ? 3.767 9.945 5.194 1.00 95.75 234 ARG A N 1
ATOM 1745 C CA . ARG A 1 234 ? 2.853 10.268 4.086 1.00 95.75 234 ARG A CA 1
ATOM 1746 C C . ARG A 1 234 ? 2.133 9.021 3.564 1.00 95.75 234 ARG A C 1
ATOM 1748 O O . ARG A 1 234 ? 0.911 9.046 3.443 1.00 95.75 234 ARG A O 1
ATOM 1755 N N . THR A 1 235 ? 2.853 7.927 3.333 1.00 96.75 235 THR A N 1
ATOM 1756 C CA . THR A 1 235 ? 2.291 6.639 2.905 1.00 96.75 235 THR A CA 1
ATOM 1757 C C . THR A 1 235 ? 1.367 6.051 3.970 1.00 96.75 235 THR A C 1
ATOM 1759 O O . THR A 1 235 ? 0.269 5.612 3.637 1.00 96.75 235 THR A O 1
ATOM 1762 N N . LEU A 1 236 ? 1.744 6.118 5.254 1.00 96.56 236 LEU A N 1
ATOM 1763 C CA . LEU A 1 236 ? 0.895 5.718 6.381 1.00 96.56 236 LEU A CA 1
ATOM 1764 C C . LEU A 1 236 ? -0.450 6.456 6.341 1.00 96.56 236 LEU A C 1
ATOM 1766 O O . LEU A 1 236 ? -1.506 5.828 6.356 1.00 96.56 236 LEU A O 1
ATOM 1770 N N . ARG A 1 237 ? -0.414 7.789 6.221 1.00 95.50 237 ARG A N 1
ATOM 1771 C CA . ARG A 1 237 ? -1.618 8.629 6.126 1.00 95.50 237 ARG A CA 1
ATOM 1772 C C . ARG A 1 237 ? -2.463 8.293 4.902 1.00 95.50 237 ARG A C 1
ATOM 1774 O O . ARG A 1 237 ? -3.682 8.198 5.013 1.00 95.50 237 ARG A O 1
ATOM 1781 N N . ARG A 1 238 ? -1.826 8.054 3.755 1.00 97.56 238 ARG A N 1
ATOM 1782 C CA . ARG A 1 238 ? -2.521 7.648 2.533 1.00 97.56 238 ARG A CA 1
ATOM 1783 C C . ARG A 1 238 ? -3.236 6.308 2.713 1.00 97.56 238 ARG A C 1
ATOM 1785 O O . ARG A 1 238 ? -4.406 6.200 2.371 1.00 97.56 238 ARG A O 1
ATOM 1792 N N . LEU A 1 239 ? -2.586 5.310 3.306 1.00 97.81 239 LEU A N 1
ATOM 1793 C CA . LEU A 1 239 ? -3.201 4.013 3.607 1.00 97.81 239 LEU A CA 1
ATOM 1794 C C . LEU A 1 239 ? -4.405 4.147 4.555 1.00 97.81 239 LEU A C 1
ATOM 1796 O O . LEU A 1 239 ? -5.435 3.509 4.324 1.00 97.81 239 LEU A O 1
ATOM 1800 N N . GLU A 1 240 ? -4.320 5.008 5.577 1.00 97.31 240 GLU A N 1
ATOM 1801 C CA . GLU A 1 240 ? -5.457 5.320 6.457 1.00 97.31 240 GLU A CA 1
ATOM 1802 C C . GLU A 1 240 ? -6.632 5.947 5.692 1.00 97.31 240 GLU A C 1
ATOM 1804 O O . GLU A 1 240 ? -7.791 5.594 5.940 1.00 97.31 240 GLU A O 1
ATOM 1809 N N . ASP A 1 241 ? -6.341 6.859 4.760 1.00 97.56 241 ASP A N 1
ATOM 1810 C CA . ASP A 1 241 ? -7.340 7.533 3.927 1.00 97.56 241 ASP A CA 1
ATOM 1811 C C . ASP A 1 241 ? -8.023 6.554 2.969 1.00 97.56 241 ASP A C 1
ATOM 1813 O O . ASP A 1 241 ? -9.256 6.532 2.883 1.00 97.56 241 ASP A O 1
ATOM 1817 N N . ILE A 1 242 ? -7.242 5.702 2.296 1.00 97.75 242 ILE A N 1
ATOM 1818 C CA . ILE A 1 242 ? -7.752 4.633 1.429 1.00 97.75 242 ILE A CA 1
ATOM 1819 C C . ILE A 1 242 ? -8.656 3.707 2.240 1.00 97.75 242 ILE A C 1
ATOM 1821 O O . ILE A 1 242 ? -9.784 3.443 1.820 1.00 97.75 242 ILE A O 1
ATOM 1825 N N . HIS A 1 243 ? -8.208 3.266 3.420 1.00 97.88 243 HIS A N 1
ATOM 1826 C CA . HIS A 1 243 ? -8.994 2.398 4.294 1.00 97.88 243 HIS A CA 1
ATOM 1827 C C . HIS A 1 243 ? -10.327 3.048 4.697 1.00 97.88 243 HIS A C 1
ATOM 1829 O O . HIS A 1 243 ? -11.377 2.419 4.571 1.00 97.88 243 HIS A O 1
ATOM 1835 N N . LEU A 1 244 ? -10.329 4.323 5.103 1.00 97.50 244 LEU A N 1
ATOM 1836 C CA . LEU A 1 244 ? -11.557 5.026 5.486 1.00 97.50 244 LEU A CA 1
ATOM 1837 C C . LEU A 1 244 ? -12.534 5.156 4.310 1.00 97.50 244 LEU A C 1
ATOM 1839 O O . LEU A 1 244 ? -13.728 4.890 4.468 1.00 97.50 244 LEU A O 1
ATOM 1843 N N . ARG A 1 245 ? -12.050 5.557 3.126 1.00 97.69 245 ARG A N 1
ATOM 1844 C CA . ARG A 1 245 ? -12.891 5.643 1.919 1.00 97.69 245 ARG A CA 1
ATOM 1845 C C . ARG A 1 245 ? -13.455 4.276 1.536 1.00 97.69 245 ARG A C 1
ATOM 1847 O O . ARG A 1 245 ? -14.641 4.174 1.232 1.00 97.69 245 ARG A O 1
ATOM 1854 N N . ALA A 1 246 ? -12.634 3.233 1.607 1.00 96.12 246 ALA A N 1
ATOM 1855 C CA . ALA A 1 246 ? -13.039 1.865 1.329 1.00 96.12 246 ALA A CA 1
ATOM 1856 C C . ALA A 1 246 ? -14.129 1.385 2.302 1.00 96.12 246 ALA A C 1
ATOM 1858 O O . ALA A 1 246 ? -15.152 0.861 1.864 1.00 96.12 246 ALA A O 1
ATOM 1859 N N . CYS A 1 247 ? -13.984 1.651 3.606 1.00 96.62 247 CYS A N 1
ATOM 1860 C CA . CYS A 1 247 ? -15.010 1.336 4.602 1.00 96.62 247 CYS A CA 1
ATOM 1861 C C . CYS A 1 247 ? -16.308 2.132 4.388 1.00 96.62 247 CYS A C 1
ATOM 1863 O O . CYS A 1 247 ? -17.391 1.584 4.574 1.00 96.62 247 CYS A O 1
ATOM 1865 N N . ARG A 1 248 ? -16.238 3.398 3.954 1.00 95.81 248 ARG A N 1
ATOM 1866 C CA . ARG A 1 248 ? -17.436 4.181 3.589 1.00 95.81 248 ARG A CA 1
ATOM 1867 C C . ARG A 1 248 ? -18.190 3.576 2.405 1.00 95.81 248 ARG A C 1
ATOM 1869 O O . ARG A 1 248 ? -19.421 3.557 2.420 1.00 95.81 248 ARG A O 1
ATOM 1876 N N . ALA A 1 249 ? -17.462 3.093 1.399 1.00 92.19 249 ALA A N 1
ATOM 1877 C CA . ALA A 1 249 ? -18.042 2.467 0.216 1.00 92.19 249 ALA A CA 1
ATOM 1878 C C . ALA A 1 249 ? -18.636 1.084 0.528 1.00 92.19 249 ALA A C 1
ATOM 1880 O O . ALA A 1 249 ? -19.758 0.795 0.119 1.00 92.19 249 ALA A O 1
ATOM 1881 N N . ALA A 1 250 ? -17.908 0.256 1.282 1.00 90.62 250 ALA A N 1
ATOM 1882 C CA . ALA A 1 250 ? -18.309 -1.112 1.602 1.00 90.62 250 ALA A CA 1
ATOM 1883 C C . ALA A 1 250 ? -19.369 -1.206 2.710 1.00 90.62 250 ALA A C 1
ATOM 1885 O O . ALA A 1 250 ? -20.182 -2.124 2.702 1.00 90.62 250 ALA A O 1
ATOM 1886 N N . ARG A 1 251 ? -19.375 -0.247 3.648 1.00 91.88 251 ARG A N 1
ATOM 1887 C CA . ARG A 1 251 ? -20.198 -0.263 4.871 1.00 91.88 251 ARG A CA 1
ATOM 1888 C C . ARG A 1 251 ? -20.065 -1.592 5.640 1.00 91.88 251 ARG A C 1
ATOM 1890 O O . ARG A 1 251 ? -21.056 -2.310 5.778 1.00 91.88 251 ARG A O 1
ATOM 1897 N N . PRO A 1 252 ? -18.853 -1.927 6.126 1.00 92.25 252 PRO A N 1
ATOM 1898 C CA . PRO A 1 252 ? -18.620 -3.159 6.875 1.00 92.25 252 PRO A CA 1
ATOM 1899 C C . PRO A 1 252 ? -19.402 -3.164 8.196 1.00 92.25 252 PRO A C 1
ATOM 1901 O O . PRO A 1 252 ? -19.870 -2.116 8.650 1.00 92.25 252 PRO A O 1
ATOM 1904 N N . ASP A 1 253 ? -19.494 -4.330 8.841 1.00 95.00 253 ASP A N 1
ATOM 1905 C CA . ASP A 1 253 ? -20.081 -4.428 10.178 1.00 95.00 253 ASP A CA 1
ATOM 1906 C C . ASP A 1 253 ? -19.355 -3.473 11.154 1.00 95.00 253 ASP A C 1
ATOM 1908 O O . ASP A 1 253 ? -18.130 -3.562 11.317 1.00 95.00 253 ASP A O 1
ATOM 1912 N N . PRO A 1 254 ? -20.073 -2.546 11.816 1.00 95.50 254 PRO A N 1
ATOM 1913 C CA . PRO A 1 254 ? -19.431 -1.536 12.648 1.00 95.50 254 PRO A CA 1
ATOM 1914 C C . PRO A 1 254 ? -18.673 -2.093 13.856 1.00 95.50 254 PRO A C 1
ATOM 1916 O O . PRO A 1 254 ? -17.699 -1.485 14.308 1.00 95.50 254 PRO A O 1
ATOM 1919 N N . ARG A 1 255 ? -19.096 -3.242 14.400 1.00 96.62 255 ARG A N 1
ATOM 1920 C CA . ARG A 1 255 ? -18.451 -3.869 15.562 1.00 96.62 255 ARG A CA 1
ATOM 1921 C C . ARG A 1 255 ? -17.175 -4.593 15.151 1.00 96.62 255 ARG A C 1
ATOM 1923 O O . ARG A 1 255 ? -16.176 -4.505 15.868 1.00 96.62 255 ARG A O 1
ATOM 1930 N N . GLU A 1 256 ? -17.190 -5.271 14.006 1.00 94.88 256 GLU A N 1
ATOM 1931 C CA . GLU A 1 256 ? -15.997 -5.878 13.407 1.00 94.88 256 GLU A CA 1
ATOM 1932 C C . GLU A 1 256 ? -14.975 -4.813 12.996 1.00 94.88 256 GLU A C 1
ATOM 1934 O O . GLU A 1 256 ? -13.776 -4.968 13.256 1.00 94.88 256 GLU A O 1
ATOM 1939 N N . LEU A 1 257 ? -15.437 -3.692 12.430 1.00 96.00 257 LEU A N 1
ATOM 1940 C CA . LEU A 1 257 ? -14.575 -2.563 12.086 1.00 96.00 257 LEU A CA 1
ATOM 1941 C C . LEU A 1 257 ? -13.917 -1.960 13.335 1.00 96.00 257 LEU A C 1
ATOM 1943 O O . LEU A 1 257 ? -12.706 -1.749 13.336 1.00 96.00 257 LEU A O 1
ATOM 1947 N N . ALA A 1 258 ? -14.678 -1.742 14.414 1.00 96.56 258 ALA A N 1
ATOM 1948 C CA . ALA A 1 258 ? -14.142 -1.252 15.686 1.00 96.56 258 ALA A CA 1
ATOM 1949 C C . ALA A 1 258 ? -13.026 -2.158 16.233 1.00 96.56 258 ALA A C 1
ATOM 1951 O O . ALA A 1 258 ? -11.960 -1.672 16.617 1.00 96.56 258 ALA A O 1
ATOM 1952 N N . ALA A 1 259 ? -13.249 -3.477 16.230 1.00 95.44 259 ALA A N 1
ATOM 1953 C CA . ALA A 1 259 ? -12.248 -4.445 16.667 1.00 95.44 259 ALA A CA 1
ATOM 1954 C C . ALA A 1 259 ? -10.993 -4.412 15.785 1.00 95.44 259 ALA A C 1
ATOM 1956 O O . ALA A 1 259 ? -9.878 -4.407 16.302 1.00 95.44 259 ALA A O 1
ATOM 1957 N N . THR A 1 260 ? -11.177 -4.329 14.467 1.00 94.56 260 THR A N 1
ATOM 1958 C CA . THR A 1 260 ? -10.081 -4.291 13.491 1.00 94.56 260 THR A CA 1
ATOM 1959 C C . THR A 1 260 ? -9.218 -3.038 13.645 1.00 94.56 260 THR A C 1
ATOM 1961 O O . THR A 1 260 ? -7.991 -3.134 13.620 1.00 94.56 260 THR A O 1
ATOM 1964 N N . LEU A 1 261 ? -9.840 -1.866 13.822 1.00 95.81 261 LEU A N 1
ATOM 1965 C CA . LEU A 1 261 ? -9.130 -0.595 14.003 1.00 95.81 261 LEU A CA 1
ATOM 1966 C C . LEU A 1 261 ? -8.266 -0.619 15.264 1.00 95.81 261 LEU A C 1
ATOM 1968 O O . LEU A 1 261 ? -7.091 -0.264 15.201 1.00 95.81 261 LEU A O 1
ATOM 1972 N N . LEU A 1 262 ? -8.828 -1.078 16.388 1.00 95.12 262 LEU A N 1
ATOM 1973 C CA . LEU A 1 262 ? -8.082 -1.162 17.639 1.00 95.12 262 LEU A CA 1
ATOM 1974 C C . LEU A 1 262 ? -6.946 -2.189 17.562 1.00 95.12 262 LEU A C 1
ATOM 1976 O O . LEU A 1 262 ? -5.829 -1.877 17.960 1.00 95.12 262 LEU A O 1
ATOM 1980 N N . ASP A 1 263 ? -7.207 -3.394 17.048 1.00 93.38 263 ASP A N 1
ATOM 1981 C CA . ASP A 1 263 ? -6.174 -4.431 16.923 1.00 93.38 263 ASP A CA 1
ATOM 1982 C C . ASP A 1 263 ? -5.016 -3.953 16.032 1.00 93.38 263 ASP A C 1
ATOM 1984 O O . ASP A 1 263 ? -3.854 -4.076 16.416 1.00 93.38 263 ASP A O 1
ATOM 1988 N N . THR A 1 264 ? -5.322 -3.296 14.907 1.00 91.56 264 THR A N 1
ATOM 1989 C CA . THR A 1 264 ? -4.291 -2.742 14.014 1.00 91.56 264 THR A CA 1
ATOM 1990 C C . THR A 1 264 ? -3.495 -1.620 14.690 1.00 91.56 264 THR A C 1
ATOM 1992 O O . THR A 1 264 ? -2.269 -1.606 14.604 1.00 91.56 264 THR A O 1
ATOM 1995 N N . ALA A 1 265 ? -4.165 -0.711 15.408 1.00 92.56 265 ALA A N 1
ATOM 1996 C CA . ALA A 1 265 ? -3.513 0.390 16.124 1.00 92.56 265 ALA A CA 1
ATOM 1997 C C . ALA A 1 265 ? -2.577 -0.087 17.248 1.00 92.56 265 ALA A C 1
ATOM 1999 O O . ALA A 1 265 ? -1.595 0.584 17.556 1.00 92.56 265 ALA A O 1
ATOM 2000 N N . LEU A 1 266 ? -2.885 -1.229 17.874 1.00 89.88 266 LEU A N 1
ATOM 2001 C CA . LEU A 1 266 ? -2.070 -1.809 18.944 1.00 89.88 266 LEU A CA 1
ATOM 2002 C C . LEU A 1 266 ? -0.903 -2.652 18.423 1.00 89.88 266 LEU A C 1
ATOM 2004 O O . LEU A 1 266 ? 0.124 -2.726 19.091 1.00 89.88 266 LEU A O 1
ATOM 2008 N N . ARG A 1 267 ? -1.059 -3.315 17.272 1.00 87.75 267 ARG A N 1
ATOM 2009 C CA . ARG A 1 267 ? -0.028 -4.209 16.721 1.00 87.75 267 ARG A CA 1
ATOM 2010 C C . ARG A 1 267 ? 1.017 -3.497 15.879 1.00 87.75 267 ARG A C 1
ATOM 2012 O O . ARG A 1 267 ? 2.143 -3.973 15.834 1.00 87.75 267 ARG A O 1
ATOM 2019 N N . CYS A 1 268 ? 0.638 -2.413 15.210 1.00 84.62 268 CYS A N 1
ATOM 2020 C CA . CYS A 1 268 ? 1.521 -1.725 14.282 1.00 84.62 268 CYS A CA 1
ATOM 2021 C C . CYS A 1 268 ? 2.325 -0.630 14.997 1.00 84.62 268 CYS A C 1
ATOM 2023 O O . CYS A 1 268 ? 1.770 0.362 15.476 1.00 84.62 268 CYS A O 1
ATOM 2025 N N . GLY A 1 269 ? 3.648 -0.782 15.031 1.00 84.06 269 GLY A N 1
ATOM 2026 C CA . GLY A 1 269 ? 4.604 0.127 15.665 1.00 84.06 269 GLY A CA 1
ATOM 2027 C C . GLY A 1 269 ? 4.659 1.522 15.038 1.00 84.06 269 GLY A C 1
ATOM 2028 O O . GLY A 1 269 ? 5.038 2.483 15.709 1.00 84.06 269 GLY A O 1
ATOM 2029 N N . LEU A 1 270 ? 4.196 1.675 13.792 1.00 86.75 270 LEU A N 1
ATOM 2030 C CA . LEU A 1 270 ? 4.010 2.988 13.162 1.00 86.75 270 LEU A CA 1
ATOM 2031 C C . LEU A 1 270 ? 2.832 3.773 13.773 1.00 86.75 270 LEU A C 1
ATOM 2033 O O . LEU A 1 270 ? 2.731 4.990 13.609 1.00 86.75 270 LEU A O 1
ATOM 2037 N N . GLY A 1 271 ? 1.963 3.099 14.530 1.00 85.62 271 GLY A N 1
ATOM 2038 C CA . GLY A 1 271 ? 0.795 3.671 15.191 1.00 85.62 271 GLY A CA 1
ATOM 2039 C C . GLY A 1 271 ? -0.233 4.263 14.223 1.00 85.62 271 GLY A C 1
ATOM 2040 O O . GLY A 1 271 ? -0.526 5.457 14.354 1.00 85.62 271 GLY A O 1
ATOM 2041 N N . PRO A 1 272 ? -0.775 3.472 13.275 1.00 89.62 272 PRO A N 1
ATOM 2042 C CA . PRO A 1 272 ? -1.934 3.857 12.482 1.00 89.62 272 PRO A CA 1
ATOM 2043 C C . PRO A 1 272 ? -3.168 4.033 13.373 1.00 89.62 272 PRO A C 1
ATOM 2045 O O . PRO A 1 272 ? -3.242 3.528 14.494 1.00 89.62 272 PRO A O 1
ATOM 2048 N N . PHE A 1 273 ? -4.174 4.714 12.840 1.00 92.00 273 PHE A N 1
ATOM 2049 C CA . PHE A 1 273 ? -5.519 4.836 13.388 1.00 92.00 273 PHE A CA 1
ATOM 2050 C C . PHE A 1 273 ? -5.596 5.508 14.765 1.00 92.00 273 PHE A C 1
ATOM 2052 O O . PHE A 1 273 ? -6.582 5.333 15.476 1.00 92.00 273 PHE A O 1
ATOM 2059 N N . ARG A 1 274 ? -4.602 6.321 15.148 1.00 85.44 274 ARG A N 1
ATOM 2060 C CA . ARG A 1 274 ? -4.587 7.024 16.451 1.00 85.44 274 ARG A CA 1
ATOM 2061 C C . ARG A 1 274 ? -5.812 7.903 16.694 1.00 85.44 274 ARG A C 1
ATOM 2063 O O . ARG A 1 274 ? -6.213 8.062 17.837 1.00 85.44 274 ARG A O 1
ATOM 2070 N N . ASP A 1 275 ? -6.371 8.461 15.628 1.00 88.62 275 ASP A N 1
ATOM 2071 C CA . ASP A 1 275 ? -7.538 9.344 15.601 1.00 88.62 275 ASP A CA 1
ATOM 2072 C C . ASP A 1 275 ? -8.801 8.623 15.088 1.00 88.62 275 ASP A C 1
ATOM 2074 O O . ASP A 1 275 ? -9.794 9.262 14.719 1.00 88.62 275 ASP A O 1
ATOM 2078 N N . ALA A 1 276 ? -8.790 7.283 15.059 1.00 90.75 276 ALA A N 1
ATOM 2079 C CA . ALA A 1 276 ? -9.897 6.488 14.543 1.00 90.75 276 ALA A CA 1
ATOM 2080 C C . ALA A 1 276 ? -11.250 6.764 15.211 1.00 90.75 276 ALA A C 1
ATOM 2082 O O . ALA A 1 276 ? -12.223 6.873 14.460 1.00 90.75 276 ALA A O 1
ATOM 2083 N N . PRO A 1 277 ? -11.367 6.939 16.546 1.00 90.88 277 PRO A N 1
ATOM 2084 C CA . PRO A 1 277 ? -12.659 7.242 17.158 1.00 90.88 277 PRO A CA 1
ATOM 2085 C C . PRO A 1 277 ? -13.331 8.485 16.566 1.00 90.88 277 PRO A C 1
ATOM 2087 O O . PRO A 1 277 ? -14.540 8.483 16.358 1.00 90.88 277 PRO A O 1
ATOM 2090 N N . ALA A 1 278 ? -12.551 9.519 16.234 1.00 91.25 278 ALA A N 1
ATOM 2091 C CA . ALA A 1 278 ? -13.064 10.733 15.609 1.00 91.25 278 ALA A CA 1
ATOM 2092 C C . ALA A 1 278 ? -13.251 10.569 14.090 1.00 91.25 278 ALA A C 1
ATOM 2094 O O . ALA A 1 278 ? -14.303 10.909 13.550 1.00 91.25 278 ALA A O 1
ATOM 2095 N N . ARG A 1 279 ? -12.251 10.031 13.376 1.00 93.56 279 ARG A N 1
ATOM 2096 C CA . ARG A 1 279 ? -12.263 9.958 11.901 1.00 93.56 279 ARG A CA 1
ATOM 2097 C C . ARG A 1 279 ? -13.241 8.929 11.340 1.00 93.56 279 ARG A C 1
ATOM 2099 O O . ARG A 1 279 ? -13.788 9.146 10.261 1.00 93.56 279 ARG A O 1
ATOM 2106 N N . TYR A 1 280 ? -13.460 7.828 12.056 1.00 95.50 280 TYR A N 1
ATOM 2107 C CA . TYR A 1 280 ? -14.346 6.737 11.642 1.00 95.50 280 TYR A CA 1
ATOM 2108 C C . TYR A 1 280 ? -15.741 6.828 12.273 1.00 95.50 280 TYR A C 1
ATOM 2110 O O . TYR A 1 280 ? -16.566 5.960 11.996 1.00 95.50 280 TYR A O 1
ATOM 2118 N N . ALA A 1 281 ? -16.040 7.867 13.066 1.00 93.44 281 ALA A N 1
ATOM 2119 C CA . ALA A 1 281 ? -17.309 8.016 13.789 1.00 93.44 281 ALA A CA 1
ATOM 2120 C C . ALA A 1 281 ? -18.548 7.815 12.900 1.00 93.44 281 ALA A C 1
ATOM 2122 O O . ALA A 1 281 ? -19.480 7.113 13.278 1.00 93.44 281 ALA A O 1
ATOM 2123 N N . GLU A 1 282 ? -18.530 8.374 11.687 1.00 93.50 282 GLU A N 1
ATOM 2124 C CA . GLU A 1 282 ? -19.617 8.239 10.711 1.00 93.50 282 GLU A CA 1
ATOM 2125 C C . GLU A 1 282 ? -19.849 6.781 10.276 1.00 93.50 282 GLU A C 1
ATOM 2127 O O . GLU A 1 282 ? -20.991 6.341 10.172 1.00 93.50 282 GLU A O 1
ATOM 2132 N N . VAL A 1 283 ? -18.772 6.029 10.025 1.00 94.88 283 VAL A N 1
ATOM 2133 C CA . VAL A 1 283 ? -18.841 4.643 9.530 1.00 94.88 283 VAL A CA 1
ATOM 2134 C C . VAL A 1 283 ? -19.127 3.664 10.668 1.00 94.88 283 VAL A C 1
ATOM 2136 O O . VAL A 1 283 ? -19.847 2.689 10.478 1.00 94.88 283 VAL A O 1
ATOM 2139 N N . LEU A 1 284 ? -18.580 3.929 11.856 1.00 94.25 284 LEU A N 1
ATOM 2140 C CA . LEU A 1 284 ? -18.808 3.132 13.059 1.00 94.25 284 LEU A CA 1
ATOM 2141 C C . LEU A 1 284 ? -20.218 3.342 13.628 1.00 94.25 284 LEU A C 1
ATOM 2143 O O . LEU A 1 284 ? -20.806 2.423 14.200 1.00 94.25 284 LEU A O 1
ATOM 2147 N N . GLY A 1 285 ? -20.760 4.555 13.514 1.00 94.62 285 GLY A N 1
ATOM 2148 C CA . GLY A 1 285 ? -21.994 4.937 14.188 1.00 94.62 285 GLY A CA 1
ATOM 2149 C C . GLY A 1 285 ? -21.949 4.684 15.702 1.00 94.62 285 GLY A C 1
ATOM 2150 O O . GLY A 1 285 ? -20.911 4.378 16.293 1.00 94.62 285 GLY A O 1
ATOM 2151 N N . ALA A 1 286 ? -23.108 4.776 16.353 1.00 93.88 286 ALA A N 1
ATOM 2152 C CA . ALA A 1 286 ? -23.203 4.572 17.800 1.00 93.88 286 ALA A CA 1
ATOM 2153 C C . ALA A 1 286 ? -22.798 3.149 18.231 1.00 93.88 286 ALA A C 1
ATOM 2155 O O . ALA A 1 286 ? -22.183 2.970 19.280 1.00 93.88 286 ALA A O 1
ATOM 2156 N N . GLU A 1 287 ? -23.120 2.133 17.423 1.00 95.31 287 GLU A N 1
ATOM 2157 C CA . GLU A 1 287 ? -22.850 0.732 17.758 1.00 95.31 287 GLU A CA 1
ATOM 2158 C C . GLU A 1 287 ? -21.356 0.389 17.698 1.00 95.31 287 GLU A C 1
ATOM 2160 O O . GLU A 1 287 ? -20.828 -0.227 18.630 1.00 95.31 287 GLU A O 1
ATOM 2165 N N . GLY A 1 288 ? -20.661 0.814 16.639 1.00 95.56 288 GLY A N 1
ATOM 2166 C CA . GLY A 1 288 ? -19.221 0.617 16.497 1.00 95.56 288 GLY A CA 1
ATOM 2167 C C . GLY A 1 288 ? -18.430 1.423 17.526 1.00 95.56 288 GLY A C 1
ATOM 2168 O O . GLY A 1 288 ? -17.503 0.889 18.129 1.00 95.56 288 GLY A O 1
ATOM 2169 N N . LEU A 1 289 ? -18.833 2.669 17.810 1.00 95.25 289 LEU A N 1
ATOM 2170 C CA . LEU A 1 289 ? -18.199 3.492 18.849 1.00 95.25 289 LEU A CA 1
ATOM 2171 C C . LEU A 1 289 ? -18.375 2.892 20.251 1.00 95.25 289 LEU A C 1
ATOM 2173 O O . LEU A 1 289 ? -17.410 2.829 21.010 1.00 95.25 289 LEU A O 1
ATOM 2177 N N . ALA A 1 290 ? -19.567 2.38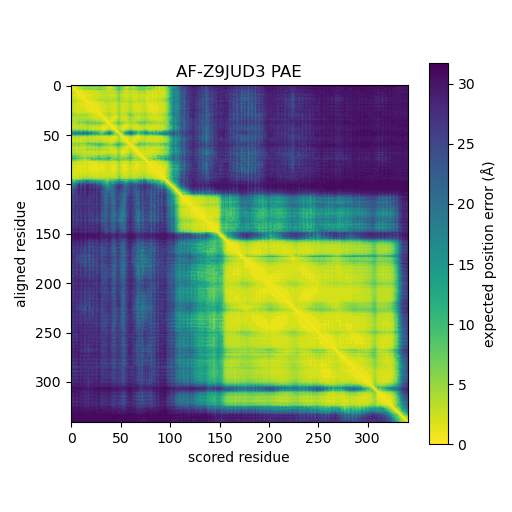4 20.582 1.00 95.06 290 ALA A N 1
ATOM 2178 C CA . ALA A 1 290 ? -19.797 1.692 21.850 1.00 95.06 290 ALA A CA 1
ATOM 2179 C C . ALA A 1 290 ? -18.947 0.417 21.967 1.00 95.06 290 ALA A C 1
ATOM 2181 O O . ALA A 1 290 ? -18.388 0.135 23.027 1.00 95.06 290 ALA A O 1
ATOM 2182 N N . ARG A 1 291 ? -18.808 -0.344 20.871 1.00 96.88 291 ARG A N 1
ATOM 2183 C CA . ARG A 1 291 ? -17.920 -1.512 20.837 1.00 96.88 291 ARG A CA 1
ATOM 2184 C C . ARG A 1 291 ? -16.452 -1.118 21.005 1.00 96.88 291 ARG A C 1
ATOM 2186 O O . ARG A 1 291 ? -15.714 -1.824 21.689 1.00 96.88 291 ARG A O 1
ATOM 2193 N N . LEU A 1 292 ? -16.031 -0.008 20.404 1.00 95.06 292 LEU A N 1
ATOM 2194 C CA . LEU A 1 292 ? -14.670 0.498 20.528 1.00 95.06 292 LEU A CA 1
ATOM 2195 C C . LEU A 1 292 ? -14.353 0.906 21.976 1.00 95.06 292 LEU A C 1
ATOM 2197 O O . LEU A 1 292 ? -13.323 0.490 22.500 1.00 95.06 292 LEU A O 1
ATOM 2201 N N . ASP A 1 293 ? -15.258 1.630 22.646 1.00 95.50 293 ASP A N 1
ATOM 2202 C CA . ASP A 1 293 ? -15.130 1.987 24.071 1.00 95.50 293 ASP A CA 1
ATOM 2203 C C . ASP A 1 293 ? -15.028 0.744 24.967 1.00 95.50 293 ASP A C 1
ATOM 2205 O O . ASP A 1 293 ? -14.134 0.655 25.813 1.00 95.50 293 ASP A O 1
ATOM 2209 N N . GLU A 1 294 ? -15.881 -0.260 24.738 1.00 96.31 294 GLU A N 1
ATOM 2210 C CA . GLU A 1 294 ? -15.841 -1.525 25.476 1.00 96.31 294 GLU A CA 1
ATOM 2211 C C . GLU A 1 294 ? -14.465 -2.205 25.363 1.00 96.31 294 GLU A C 1
ATOM 2213 O O . GLU A 1 294 ? -13.870 -2.588 26.375 1.00 96.31 294 GLU A O 1
ATOM 2218 N N . LEU A 1 295 ? -13.940 -2.324 24.141 1.00 96.19 295 LEU A N 1
ATOM 2219 C CA . LEU A 1 295 ? -12.652 -2.958 23.868 1.00 96.19 295 LEU A CA 1
ATOM 2220 C C . LEU A 1 295 ? -11.477 -2.188 24.485 1.00 96.19 295 LEU A C 1
ATOM 2222 O O . LEU A 1 295 ? -10.586 -2.797 25.084 1.00 96.19 295 LEU A O 1
ATOM 2226 N N . VAL A 1 296 ? -11.487 -0.855 24.386 1.00 95.00 296 VAL A N 1
ATOM 2227 C CA . VAL A 1 296 ? -10.455 0.012 24.976 1.00 95.00 296 VAL A CA 1
ATOM 2228 C C . VAL A 1 296 ? -10.427 -0.151 26.498 1.00 95.00 296 VAL A C 1
ATOM 2230 O O . VAL A 1 296 ? -9.360 -0.379 27.074 1.00 95.00 296 VAL A O 1
ATOM 2233 N N . ARG A 1 297 ? -11.593 -0.124 27.161 1.00 94.25 297 ARG A N 1
ATOM 2234 C CA . ARG A 1 297 ? -11.699 -0.341 28.617 1.00 94.25 297 ARG A CA 1
ATOM 2235 C C . ARG A 1 297 ? -11.218 -1.728 29.028 1.00 94.25 297 ARG A C 1
ATOM 2237 O O . ARG A 1 297 ? -10.485 -1.850 30.010 1.00 94.25 297 ARG A O 1
ATOM 2244 N N . GLN A 1 298 ? -11.608 -2.765 28.284 1.00 93.94 298 GLN A N 1
ATOM 2245 C CA . GLN A 1 298 ? -11.166 -4.139 28.533 1.00 93.94 298 GLN A CA 1
ATOM 2246 C C . GLN A 1 298 ? -9.641 -4.252 28.452 1.00 93.94 298 GLN A C 1
ATOM 2248 O O . GLN A 1 298 ? -9.022 -4.815 29.358 1.00 93.94 298 GLN A O 1
ATOM 2253 N N . ARG A 1 299 ? -9.019 -3.679 27.415 1.00 92.12 299 ARG A N 1
ATOM 2254 C CA . ARG A 1 299 ? -7.564 -3.740 27.239 1.00 92.12 299 ARG A CA 1
ATOM 2255 C C . ARG A 1 299 ? -6.816 -2.937 28.309 1.00 92.12 299 ARG A C 1
ATOM 2257 O O . ARG A 1 299 ? -5.841 -3.439 28.860 1.00 92.12 299 ARG A O 1
ATOM 2264 N N . LEU A 1 300 ? -7.299 -1.749 28.681 1.00 90.62 300 LEU A N 1
ATOM 2265 C CA . LEU A 1 300 ? -6.728 -0.956 29.781 1.00 90.62 300 LEU A CA 1
ATOM 2266 C C . LEU A 1 300 ? -6.783 -1.688 31.131 1.00 90.62 300 LEU A C 1
ATOM 2268 O O . LEU A 1 300 ? -5.818 -1.645 31.900 1.00 90.62 300 LEU A O 1
ATOM 2272 N N . ALA A 1 301 ? -7.888 -2.380 31.422 1.00 89.88 301 ALA A N 1
ATOM 2273 C CA . ALA A 1 301 ? -8.019 -3.183 32.635 1.00 89.88 301 ALA A CA 1
ATOM 2274 C C . ALA A 1 301 ? -7.024 -4.357 32.657 1.00 89.88 301 ALA A C 1
ATOM 2276 O O . ALA A 1 301 ? -6.404 -4.610 33.689 1.00 89.88 301 ALA A O 1
ATOM 2277 N N . GLN A 1 302 ? -6.821 -5.031 31.518 1.00 88.25 302 GLN A N 1
ATOM 2278 C CA . GLN A 1 302 ? -5.824 -6.101 31.383 1.00 88.25 302 GLN A CA 1
ATOM 2279 C C . GLN A 1 302 ? -4.399 -5.584 31.609 1.00 88.25 302 GLN A C 1
ATOM 2281 O O . GLN A 1 302 ? -3.669 -6.162 32.408 1.00 88.25 302 GLN A O 1
ATOM 2286 N N . LEU A 1 303 ? -4.027 -4.466 30.978 1.00 85.00 303 LEU A N 1
ATOM 2287 C CA . LEU A 1 303 ? -2.703 -3.854 31.147 1.00 85.00 303 LEU A CA 1
ATOM 2288 C C . LEU A 1 303 ? -2.453 -3.368 32.576 1.00 85.00 303 LEU A C 1
ATOM 2290 O O . LEU A 1 303 ? -1.319 -3.352 33.026 1.00 85.00 303 LEU A O 1
ATOM 2294 N N . SER A 1 304 ? -3.495 -2.971 33.307 1.00 80.56 304 SER A N 1
ATOM 2295 C CA . SER A 1 304 ? -3.355 -2.584 34.716 1.00 80.56 304 SER A CA 1
ATOM 2296 C C . SER A 1 304 ? -3.137 -3.788 35.640 1.00 80.56 304 SER A C 1
ATOM 2298 O O . SER A 1 304 ? -2.624 -3.626 36.743 1.00 80.56 304 SER A O 1
ATOM 2300 N N . ALA A 1 305 ? -3.542 -4.984 35.205 1.00 81.00 305 ALA A N 1
ATOM 2301 C CA . ALA A 1 305 ? -3.364 -6.233 35.938 1.00 81.00 305 ALA A CA 1
ATOM 2302 C C . ALA A 1 305 ? -2.067 -6.978 35.566 1.00 81.00 305 ALA A C 1
ATOM 2304 O O . ALA A 1 305 ? -1.640 -7.852 36.316 1.00 81.00 305 ALA A O 1
ATOM 2305 N N . GLN A 1 306 ? -1.456 -6.658 34.421 1.00 75.25 306 GLN A N 1
ATOM 2306 C CA . GLN A 1 306 ? -0.200 -7.242 33.948 1.00 75.25 306 GLN A CA 1
ATOM 2307 C C . GLN A 1 306 ? 0.963 -6.267 34.195 1.00 75.25 306 GLN A C 1
ATOM 2309 O O . GLN A 1 306 ? 0.879 -5.103 33.825 1.00 75.25 306 GLN A O 1
ATOM 2314 N N . GLU A 1 307 ? 2.074 -6.729 34.777 1.00 59.50 307 GLU A N 1
ATOM 2315 C CA . GLU A 1 307 ? 3.274 -5.890 34.984 1.00 59.50 307 GLU A CA 1
ATOM 2316 C C . GLU A 1 307 ? 4.000 -5.536 33.662 1.00 59.50 307 GLU A C 1
ATOM 2318 O O . GLU A 1 307 ? 4.815 -4.619 33.633 1.00 59.50 307 GLU A O 1
ATOM 2323 N N . GLU A 1 308 ? 3.673 -6.222 32.558 1.00 56.72 308 GLU A N 1
ATOM 2324 C CA . GLU A 1 308 ? 4.389 -6.197 31.266 1.00 56.72 308 GLU A CA 1
ATOM 2325 C C . GLU A 1 308 ? 3.612 -5.506 30.123 1.00 56.72 308 GLU A C 1
ATOM 2327 O O . GLU A 1 308 ? 3.735 -5.871 28.956 1.00 56.72 308 GLU A O 1
ATOM 2332 N N . GLY A 1 309 ? 2.786 -4.502 30.423 1.00 60.12 309 GLY A N 1
ATOM 2333 C CA . GLY A 1 309 ? 2.200 -3.651 29.381 1.00 60.12 309 GLY A CA 1
ATOM 2334 C C . GLY A 1 309 ? 3.228 -2.693 28.766 1.00 60.12 309 GLY A C 1
ATOM 2335 O O . GLY A 1 309 ? 3.898 -1.970 29.506 1.00 60.12 309 GLY A O 1
ATOM 2336 N N . THR A 1 310 ? 3.337 -2.624 27.432 1.00 72.62 310 THR A N 1
ATOM 2337 C CA . THR A 1 310 ? 4.225 -1.641 26.781 1.00 72.62 310 THR A CA 1
ATOM 2338 C C . THR A 1 310 ? 3.697 -0.214 26.988 1.00 72.62 310 THR A C 1
ATOM 2340 O O . THR A 1 310 ? 2.485 0.038 27.035 1.00 72.62 310 THR A O 1
ATOM 2343 N N . ARG A 1 311 ? 4.606 0.757 27.147 1.00 79.31 311 ARG A N 1
ATOM 2344 C CA . ARG A 1 311 ? 4.247 2.178 27.319 1.00 79.31 311 ARG A CA 1
ATOM 2345 C C . ARG A 1 311 ? 3.485 2.697 26.095 1.00 79.31 311 ARG A C 1
ATOM 2347 O O . ARG A 1 311 ? 2.602 3.546 26.226 1.00 79.31 311 ARG A O 1
ATOM 2354 N N . GLU A 1 312 ? 3.828 2.171 24.927 1.00 78.94 312 GLU A N 1
ATOM 2355 C CA . GLU A 1 312 ? 3.243 2.473 23.629 1.00 78.94 312 GLU A CA 1
ATOM 2356 C C . GLU A 1 312 ? 1.778 2.021 23.553 1.00 78.94 312 GLU A C 1
ATOM 2358 O O . GLU A 1 312 ? 0.914 2.849 23.255 1.00 78.94 312 GLU A O 1
ATOM 2363 N N . GLU A 1 313 ? 1.467 0.768 23.912 1.00 85.06 313 GLU A N 1
ATOM 2364 C CA . GLU A 1 313 ? 0.084 0.260 23.938 1.00 85.06 313 GLU A CA 1
ATOM 2365 C C . GLU A 1 313 ? -0.809 1.099 24.855 1.00 85.06 313 GLU A C 1
ATOM 2367 O O . GLU A 1 313 ? -1.920 1.489 24.483 1.00 85.06 313 GLU A O 1
ATOM 2372 N N . ARG A 1 314 ? -0.307 1.434 26.050 1.00 86.06 314 ARG A N 1
ATOM 2373 C CA . ARG A 1 314 ? -1.040 2.279 26.996 1.00 86.06 314 ARG A CA 1
ATOM 2374 C C . ARG A 1 314 ? -1.327 3.663 26.413 1.00 86.06 314 ARG A C 1
ATOM 2376 O O . ARG A 1 314 ? -2.447 4.154 26.536 1.00 86.06 314 ARG A O 1
ATOM 2383 N N . SER A 1 315 ? -0.346 4.270 25.744 1.00 87.00 315 SER A N 1
ATOM 2384 C CA . SER A 1 315 ? -0.516 5.581 25.111 1.00 87.00 315 SER 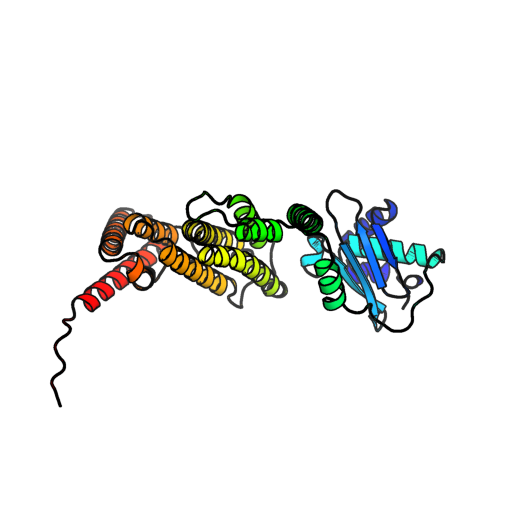A CA 1
ATOM 2385 C C . SER A 1 315 ? -1.568 5.570 24.001 1.00 87.00 315 SER A C 1
ATOM 2387 O O . SER A 1 315 ? -2.273 6.567 23.843 1.00 87.00 315 SER A O 1
ATOM 2389 N N . VAL A 1 316 ? -1.667 4.491 23.218 1.00 88.25 316 VAL A N 1
ATOM 2390 C CA . VAL A 1 316 ? -2.687 4.359 22.163 1.00 88.25 316 VAL A CA 1
ATOM 2391 C C . VAL A 1 316 ? -4.079 4.264 22.784 1.00 88.25 316 VAL A C 1
ATOM 2393 O O . VAL A 1 316 ? -4.979 5.007 22.399 1.00 88.25 316 VAL A O 1
ATOM 2396 N N . LEU A 1 317 ? -4.250 3.419 23.802 1.00 90.56 317 LEU A N 1
ATOM 2397 C CA . LEU A 1 317 ? -5.539 3.237 24.477 1.00 90.56 317 LEU A CA 1
ATOM 2398 C C . LEU A 1 317 ? -6.028 4.509 25.177 1.00 90.56 317 LEU A C 1
ATOM 2400 O O . LEU A 1 317 ? -7.212 4.830 25.113 1.00 90.56 317 LEU A O 1
ATOM 2404 N N . GLU A 1 318 ? -5.126 5.251 25.823 1.00 89.25 318 GLU A N 1
ATOM 2405 C CA . GLU A 1 318 ? -5.453 6.532 26.457 1.00 89.25 318 GLU A CA 1
ATOM 2406 C C . GLU A 1 318 ? -5.850 7.604 25.427 1.00 89.25 318 GLU A C 1
ATOM 2408 O O . GLU A 1 318 ? -6.717 8.432 25.711 1.00 89.25 318 GLU A O 1
ATOM 2413 N N . ALA A 1 319 ? -5.258 7.590 24.225 1.00 89.31 319 ALA A N 1
ATOM 2414 C CA . ALA A 1 319 ? -5.680 8.464 23.130 1.00 89.31 319 ALA A CA 1
ATOM 2415 C C . ALA A 1 319 ? -7.089 8.102 22.637 1.00 89.31 319 ALA A C 1
ATOM 2417 O O . ALA A 1 319 ? -7.945 8.980 22.551 1.00 89.31 319 ALA A O 1
ATOM 2418 N N . PHE A 1 320 ? -7.359 6.810 22.425 1.00 91.75 320 PHE A N 1
ATOM 2419 C CA . PHE A 1 320 ? -8.682 6.339 22.010 1.00 91.75 320 PHE A CA 1
ATOM 2420 C C . PHE A 1 320 ? -9.764 6.696 23.035 1.00 91.75 320 PHE A C 1
ATOM 2422 O O . PHE A 1 320 ? -10.817 7.210 22.663 1.00 91.75 320 PHE A O 1
ATOM 2429 N N . ALA A 1 321 ? -9.502 6.457 24.324 1.00 90.44 321 ALA A N 1
ATOM 2430 C CA . ALA A 1 321 ? -10.433 6.782 25.402 1.00 90.44 321 ALA A CA 1
ATOM 2431 C C . ALA A 1 321 ? -10.763 8.281 25.433 1.00 90.44 321 ALA A C 1
ATOM 2433 O O . ALA A 1 321 ? -11.930 8.657 25.525 1.00 90.44 321 ALA A O 1
ATOM 2434 N N . ARG A 1 322 ? -9.744 9.139 25.284 1.00 90.38 322 ARG A N 1
ATOM 2435 C CA . ARG A 1 322 ? -9.933 10.591 25.235 1.00 90.38 322 ARG A CA 1
ATOM 2436 C C . ARG A 1 322 ? -10.842 10.992 24.076 1.00 90.38 322 ARG A C 1
ATOM 2438 O O . ARG A 1 322 ? -11.781 11.753 24.290 1.00 90.38 322 ARG A O 1
ATOM 2445 N N . ASP A 1 323 ? -10.594 10.494 22.870 1.00 89.06 323 ASP A N 1
ATOM 2446 C CA . ASP A 1 323 ? -11.371 10.889 21.691 1.00 89.06 323 ASP A CA 1
ATOM 2447 C C . ASP A 1 323 ? -12.828 10.401 21.768 1.00 89.06 323 ASP A C 1
ATOM 2449 O O . ASP A 1 323 ? -13.746 11.132 21.390 1.00 89.06 323 ASP A O 1
ATOM 2453 N N . LEU A 1 324 ? -13.061 9.213 22.338 1.00 87.75 324 LEU A N 1
ATOM 2454 C CA . LEU A 1 324 ? -14.405 8.684 22.599 1.00 87.75 324 LEU A CA 1
ATOM 2455 C C . LEU A 1 324 ? -15.192 9.553 23.596 1.00 87.75 324 LEU A C 1
ATOM 2457 O O . LEU A 1 324 ? -16.378 9.813 23.385 1.00 87.75 324 LEU A O 1
ATOM 2461 N N . GLU A 1 325 ? -14.541 10.055 24.649 1.00 85.12 325 GLU A N 1
ATOM 2462 C CA . GLU A 1 325 ? -15.157 10.972 25.619 1.00 85.12 325 GLU A CA 1
ATOM 2463 C C . GLU A 1 325 ? -15.525 12.326 24.987 1.00 85.12 325 GLU A C 1
ATOM 2465 O O . GLU A 1 325 ? -16.606 12.861 25.248 1.00 85.12 325 GLU A O 1
ATOM 2470 N N . HIS A 1 326 ? -14.662 12.869 24.120 1.00 78.56 326 HIS A N 1
ATOM 2471 C CA . HIS A 1 326 ? -14.927 14.132 23.420 1.00 78.56 326 HIS A CA 1
ATOM 2472 C C . HIS A 1 326 ? -16.055 13.992 22.388 1.00 78.56 326 HIS A C 1
ATOM 2474 O O . HIS A 1 326 ? -16.898 14.886 22.284 1.00 78.56 326 HIS A O 1
ATOM 2480 N N . GLY A 1 327 ? -16.110 12.869 21.663 1.00 67.88 327 GLY A N 1
ATOM 2481 C CA . GLY A 1 327 ? -17.203 12.563 20.736 1.00 67.88 327 GLY A CA 1
ATOM 2482 C C . GLY A 1 327 ? -18.558 12.475 21.444 1.00 67.88 327 GLY A C 1
ATOM 2483 O O . GLY A 1 327 ? -19.517 13.123 21.028 1.00 67.88 327 GLY A O 1
ATOM 2484 N N . ALA A 1 328 ? -18.616 11.774 22.582 1.00 62.03 328 ALA A N 1
ATOM 2485 C CA . ALA A 1 328 ? -19.832 11.666 23.391 1.00 62.03 328 ALA A CA 1
ATOM 2486 C C . ALA A 1 328 ? -20.302 13.021 23.959 1.00 62.03 328 ALA A C 1
ATOM 2488 O O . ALA A 1 328 ? -21.503 13.281 24.036 1.00 62.03 328 ALA A O 1
ATOM 2489 N N . ALA A 1 329 ? -19.372 13.906 24.337 1.00 60.75 329 ALA A N 1
ATOM 2490 C CA . ALA A 1 329 ? -19.699 15.248 24.820 1.00 60.75 329 ALA A CA 1
ATOM 2491 C C . ALA A 1 329 ? -20.231 16.179 23.710 1.00 60.75 329 ALA A C 1
ATOM 2493 O O . ALA A 1 329 ? -21.086 17.024 23.983 1.00 60.75 329 ALA A O 1
ATOM 2494 N N . SER A 1 330 ? -19.756 16.016 22.469 1.00 57.31 330 SER A N 1
ATOM 2495 C CA . SER A 1 330 ? -20.220 16.779 21.301 1.00 57.31 330 SER A CA 1
ATOM 2496 C C . SER A 1 330 ? -21.648 16.397 20.888 1.00 57.31 330 SER A C 1
ATOM 2498 O O . SER A 1 330 ? -22.448 17.284 20.597 1.00 57.31 330 SER A O 1
ATOM 2500 N N . ASP A 1 331 ? -21.997 15.107 20.925 1.00 53.16 331 ASP A N 1
ATOM 2501 C CA . ASP A 1 331 ? -23.355 14.623 20.617 1.00 53.16 331 ASP A CA 1
ATOM 2502 C C . ASP A 1 331 ? -24.377 14.936 21.727 1.00 53.16 331 ASP A C 1
ATOM 2504 O O . ASP A 1 331 ? -25.580 15.015 21.476 1.00 53.16 331 ASP A O 1
ATOM 2508 N N . ALA A 1 332 ? -23.914 15.157 22.963 1.00 49.38 332 ALA A N 1
ATOM 2509 C CA . ALA A 1 332 ? -24.758 15.522 24.101 1.00 49.38 332 ALA A CA 1
ATOM 2510 C C . ALA A 1 332 ? -25.108 17.024 24.170 1.00 49.38 332 ALA A C 1
ATOM 2512 O O . ALA A 1 332 ? -25.917 17.419 25.015 1.00 49.38 332 ALA A O 1
ATOM 2513 N N . ALA A 1 333 ? -24.526 17.876 23.315 1.00 39.31 333 ALA A N 1
ATOM 2514 C CA . ALA A 1 333 ? -24.859 19.297 23.269 1.00 39.31 333 ALA A CA 1
ATOM 2515 C C . ALA A 1 333 ? -26.220 19.500 22.568 1.00 39.31 333 ALA A C 1
ATOM 2517 O O . ALA A 1 333 ? -26.333 19.264 21.364 1.00 39.31 333 ALA A O 1
ATOM 2518 N N . PRO A 1 334 ? -27.279 19.955 23.269 1.00 42.53 334 PRO A N 1
ATOM 2519 C CA . PRO A 1 334 ? -28.572 20.153 22.634 1.00 42.53 334 PRO A CA 1
ATOM 2520 C C . PRO A 1 334 ? -28.472 21.280 21.604 1.00 42.53 334 PRO A C 1
ATOM 2522 O O . PRO A 1 334 ? -28.063 22.398 21.927 1.00 42.53 334 PRO A O 1
ATOM 2525 N N . SER A 1 335 ? -28.907 21.003 20.373 1.00 48.22 335 SER A N 1
ATOM 2526 C CA . SER A 1 335 ? -29.185 22.005 19.343 1.00 48.22 335 SER A CA 1
ATOM 2527 C C . SER A 1 335 ? -30.345 22.900 19.803 1.00 48.22 335 SER A C 1
ATOM 2529 O O . SER A 1 335 ? -31.499 22.722 19.410 1.00 48.22 335 SER A O 1
ATOM 2531 N N . GLY A 1 336 ? -30.055 23.826 20.715 1.00 43.56 336 GLY A N 1
ATOM 2532 C CA . GLY A 1 336 ? -31.003 24.821 21.192 1.00 43.56 336 GLY A CA 1
ATOM 2533 C C . GLY A 1 336 ? -31.354 25.795 20.062 1.00 43.56 336 GLY A C 1
ATOM 2534 O O . GLY A 1 336 ? -30.462 26.203 19.312 1.00 43.56 336 GLY A O 1
ATOM 2535 N N . PRO A 1 337 ? -32.632 26.177 19.901 1.00 51.09 337 PRO A N 1
ATOM 2536 C CA . PRO A 1 337 ? -33.039 27.067 18.827 1.00 51.09 337 PRO A CA 1
ATOM 2537 C C . PRO A 1 337 ? -32.374 28.437 18.997 1.00 51.09 337 PRO A C 1
ATOM 2539 O O . PRO A 1 337 ? -32.460 29.074 20.048 1.00 51.09 337 PRO A O 1
ATOM 2542 N N . ARG A 1 338 ? -31.705 28.883 17.932 1.00 46.94 338 ARG A N 1
ATOM 2543 C CA . ARG A 1 338 ? -31.104 30.214 17.814 1.00 46.94 338 ARG A CA 1
ATOM 2544 C C . ARG A 1 338 ? -32.228 31.263 17.935 1.00 46.94 338 ARG A C 1
ATOM 2546 O O . ARG A 1 338 ? -33.190 31.168 17.170 1.00 46.94 338 ARG A O 1
ATOM 2553 N N . PRO A 1 339 ? -32.167 32.230 18.870 1.00 43.69 339 PRO A N 1
ATOM 2554 C CA . PRO A 1 339 ? -33.221 33.229 19.004 1.00 43.69 339 PRO A CA 1
ATOM 2555 C C . PRO A 1 339 ? -33.229 34.165 17.783 1.00 43.69 339 PRO A C 1
ATOM 2557 O O . PRO A 1 339 ? -32.153 34.501 17.278 1.00 43.69 339 PRO A O 1
ATOM 2560 N N . PRO A 1 340 ? -34.411 34.583 17.294 1.00 61.19 340 PRO A N 1
ATOM 2561 C CA . PRO A 1 340 ? -34.504 35.531 16.193 1.00 61.19 340 PRO A CA 1
ATOM 2562 C C . PRO A 1 340 ? -34.057 36.919 16.669 1.00 61.19 340 PRO A C 1
ATOM 2564 O O . PRO A 1 340 ? -34.577 37.433 17.662 1.00 61.19 340 PRO A O 1
ATOM 2567 N N . GLY A 1 341 ? -33.075 37.483 15.967 1.00 60.81 341 GLY A N 1
ATOM 2568 C CA . GLY A 1 341 ? -32.706 38.898 16.026 1.00 60.81 341 GLY A CA 1
ATOM 2569 C C . GLY A 1 341 ? -33.331 39.667 14.874 1.00 60.81 341 GLY A C 1
ATOM 2570 O O . GLY A 1 341 ? -33.571 39.032 13.820 1.00 60.81 341 GLY A O 1
#

Mean predicted aligned error: 16.76 Å

pLDDT: mean 79.75, std 15.07, range [34.0, 97.88]

Radius of gyration: 27.63 Å; Cα contacts (8 Å, |Δi|>4): 416; chains: 1; bounding box: 74×55×76 Å

Organism: NCBI:txid396014

Secondary structure (DSSP, 8-state):
--GGG--HHHHHHHH-HHHHHHHHHHHHTT-EEEEEE-SSEEEEEE-SSS--EEEEEE-GGG-EEEEESSGGGGGT---HHHHHHHHHHHHHHHHT-PPPP--S----S--HHHHHHHHTTS-HHHHHHHHHHHHHH-HHHHHHHHHHT-PPTTS----HHHHHHHHHHH--SS-B-HHHHHHHHHHHHHHHHHHHHHHHTT-HHHHHHHHHHHHHHHHHHHTTB--TT-HHHHHHHHHHHHHHHHHHHH---HHHHHHHHHHHHHH-TT-TTTTHHHHTHHHHHHHHHHHHHHHHHHHHHHHHH-TT--HHHHHHHHHHHHHHHHHHHHHTS--PPPPP-